Protein AF-A0A1Y3NB01-F1 (afdb_monomer_lite)

pLDDT: mean 75.16, std 22.62, range [29.09, 97.94]

Radius of gyration: 23.34 Å; chains: 1; bounding box: 57×46×85 Å

Sequence (233 aa):
MNSTTIAKRPLRFESGTCDSKAYDTFLDGLFTKIQDAFFYVNVLQFAIVTLMYLNIGKGRYWKLLFYAATAGFVGCLIENGTVAYICRKEDEYNFDKYKTVIPFFITEFCWVVEEYTIPFLNLTKMKVFSKGKLAKLIDYVILGLFPVFVACRFYIGYNRMTHGVLATKETKYGHNYKNPEVSTYQTKSIVKNYTNVKSPSSQSTYYDSSSPSQNFGFLYQSKEYSDMVTPKY

Structure (mmCIF, N/CA/C/O backbone):
data_AF-A0A1Y3NB01-F1
#
_entry.id   AF-A0A1Y3NB01-F1
#
loop_
_atom_site.group_PDB
_atom_site.id
_atom_site.type_symbol
_atom_site.label_atom_id
_atom_site.label_alt_id
_atom_site.label_comp_id
_atom_site.label_asym_id
_atom_site.label_entity_id
_atom_site.label_seq_id
_atom_site.pdbx_PDB_ins_code
_atom_site.Cartn_x
_atom_site.Cartn_y
_atom_site.Cartn_z
_atom_site.occupancy
_atom_site.B_iso_or_equiv
_atom_site.auth_seq_id
_atom_site.auth_comp_id
_atom_site.auth_asym_id
_atom_site.auth_atom_id
_atom_site.pdbx_PDB_model_num
ATOM 1 N N . MET A 1 1 ? 9.287 -12.090 -48.537 1.00 41.88 1 MET A N 1
ATOM 2 C CA . MET A 1 1 ? 8.330 -12.225 -47.418 1.00 41.88 1 MET A CA 1
ATOM 3 C C . MET A 1 1 ? 9.119 -12.073 -46.127 1.00 41.88 1 MET A C 1
ATOM 5 O O . MET A 1 1 ? 9.784 -13.015 -45.723 1.00 41.88 1 MET A O 1
ATOM 9 N N . ASN A 1 2 ? 9.136 -10.872 -45.545 1.00 42.66 2 ASN A N 1
ATOM 10 C CA . ASN A 1 2 ? 9.815 -10.628 -44.272 1.00 42.66 2 ASN A CA 1
ATOM 11 C C . ASN A 1 2 ? 8.869 -11.037 -43.145 1.00 42.66 2 ASN A C 1
ATOM 13 O O . ASN A 1 2 ? 7.966 -10.282 -42.797 1.00 42.66 2 ASN A O 1
ATOM 17 N N . SER A 1 3 ? 9.066 -12.237 -42.598 1.00 46.47 3 SER A N 1
ATOM 18 C CA . SER A 1 3 ? 8.526 -12.590 -41.286 1.00 46.47 3 SER A CA 1
ATOM 19 C C . SER A 1 3 ? 9.222 -11.718 -40.249 1.00 46.47 3 SER A C 1
ATOM 21 O O . SER A 1 3 ? 10.295 -12.054 -39.755 1.00 46.47 3 SER A O 1
ATOM 23 N N . THR A 1 4 ? 8.631 -10.569 -39.936 1.00 50.06 4 THR A N 1
ATOM 24 C CA . THR A 1 4 ? 8.898 -9.857 -38.692 1.00 50.06 4 THR A CA 1
ATOM 25 C C . THR A 1 4 ? 8.489 -10.786 -37.557 1.00 50.06 4 THR A C 1
ATOM 27 O O . THR A 1 4 ? 7.315 -10.905 -37.218 1.00 50.06 4 THR A O 1
ATOM 30 N N . THR A 1 5 ? 9.457 -11.498 -36.984 1.00 54.16 5 THR A N 1
ATOM 31 C CA . THR A 1 5 ? 9.313 -12.133 -35.675 1.00 54.16 5 THR A CA 1
ATOM 32 C C . THR A 1 5 ? 8.942 -11.040 -34.683 1.00 54.16 5 THR A C 1
ATOM 34 O O . THR A 1 5 ? 9.799 -10.273 -34.247 1.00 54.16 5 THR A O 1
ATOM 37 N N . ILE A 1 6 ? 7.647 -10.918 -34.387 1.00 61.56 6 ILE A N 1
ATOM 38 C CA . ILE A 1 6 ? 7.126 -10.009 -33.371 1.00 61.56 6 ILE A CA 1
ATOM 39 C C . ILE A 1 6 ? 7.727 -10.481 -32.049 1.00 61.56 6 ILE A C 1
ATOM 41 O O . ILE A 1 6 ? 7.314 -11.507 -31.506 1.00 61.56 6 ILE A O 1
ATOM 45 N N . ALA A 1 7 ? 8.755 -9.780 -31.570 1.00 65.50 7 ALA A N 1
ATOM 46 C CA . ALA A 1 7 ? 9.336 -10.034 -30.263 1.00 65.50 7 ALA A CA 1
ATOM 47 C C . ALA A 1 7 ? 8.208 -9.963 -29.225 1.00 65.50 7 ALA A C 1
ATOM 49 O O . ALA A 1 7 ? 7.538 -8.940 -29.077 1.00 65.50 7 ALA A O 1
ATOM 50 N N . LYS A 1 8 ? 7.941 -11.094 -28.569 1.00 72.12 8 LYS A N 1
ATOM 51 C CA . LYS A 1 8 ? 6.827 -11.247 -27.635 1.00 72.12 8 LYS A CA 1
ATOM 52 C C . LYS A 1 8 ? 7.055 -10.321 -26.443 1.00 72.12 8 LYS A C 1
ATOM 54 O O . LYS A 1 8 ? 8.015 -10.523 -25.716 1.00 72.12 8 LYS A O 1
ATOM 59 N N . ARG A 1 9 ? 6.209 -9.307 -26.250 1.00 72.38 9 ARG A N 1
ATOM 60 C CA . ARG A 1 9 ? 6.355 -8.311 -25.174 1.00 72.38 9 ARG A CA 1
ATOM 61 C C . ARG A 1 9 ? 6.200 -8.980 -23.788 1.00 72.38 9 ARG A C 1
ATOM 63 O O . ARG A 1 9 ? 5.436 -9.939 -23.669 1.00 72.38 9 ARG A O 1
ATOM 70 N N . PRO A 1 10 ? 6.904 -8.531 -22.729 1.00 75.75 10 PRO A N 1
ATOM 71 C CA . PRO A 1 10 ? 6.799 -9.182 -21.424 1.00 75.75 10 PRO A CA 1
ATOM 72 C C . PRO A 1 10 ? 5.413 -9.048 -20.786 1.00 75.75 10 PRO A C 1
ATOM 74 O O . PRO A 1 10 ? 4.726 -8.039 -20.953 1.00 75.75 10 PRO A O 1
ATOM 77 N N . LEU A 1 11 ? 5.048 -10.047 -19.972 1.00 77.12 11 LEU A N 1
ATOM 78 C CA . LEU A 1 11 ? 3.734 -10.181 -19.327 1.00 77.12 11 LEU A CA 1
ATOM 79 C C . LEU A 1 11 ? 3.314 -8.934 -18.522 1.00 77.12 11 LEU A C 1
ATOM 81 O O . LEU A 1 11 ? 2.127 -8.626 -18.434 1.00 77.12 11 LEU A O 1
ATOM 85 N N . ARG A 1 12 ? 4.267 -8.168 -17.974 1.00 76.31 12 ARG A N 1
ATOM 86 C CA . ARG A 1 12 ? 4.016 -6.897 -17.259 1.00 76.31 12 ARG A CA 1
ATOM 87 C C . ARG A 1 12 ? 3.360 -5.810 -18.117 1.00 76.31 12 ARG A C 1
ATOM 89 O O . ARG A 1 12 ? 2.589 -5.009 -17.600 1.00 76.31 12 ARG A O 1
ATOM 96 N N . PHE A 1 13 ? 3.597 -5.813 -19.425 1.00 74.75 13 PHE A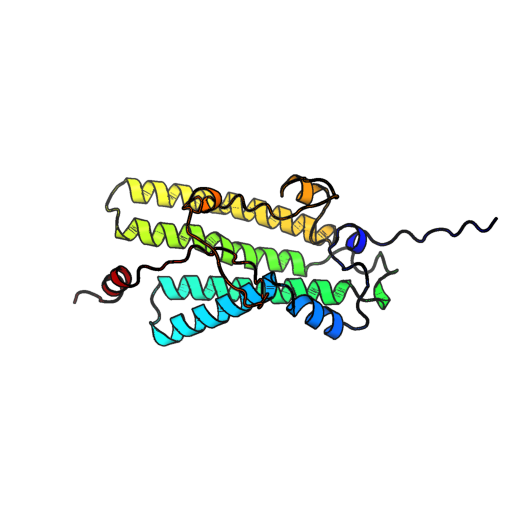 N 1
ATOM 97 C CA . PHE A 1 13 ? 2.939 -4.885 -20.345 1.00 74.75 13 PHE A CA 1
ATOM 98 C C . PHE A 1 13 ? 1.590 -5.419 -20.835 1.00 74.75 13 PHE A C 1
ATOM 100 O O . PHE A 1 13 ? 0.669 -4.644 -21.062 1.00 74.75 13 PHE A O 1
ATOM 107 N N . GLU A 1 14 ? 1.443 -6.740 -20.963 1.00 74.81 14 GLU A N 1
ATOM 108 C CA . GLU A 1 14 ? 0.170 -7.362 -21.361 1.00 74.81 14 GLU A CA 1
ATOM 109 C C . GLU A 1 14 ? -0.875 -7.349 -20.233 1.00 74.81 14 GLU A C 1
ATOM 111 O O . GLU A 1 14 ? -2.078 -7.292 -20.485 1.00 74.81 14 GLU A O 1
ATOM 116 N N . SER A 1 15 ? -0.422 -7.393 -18.978 1.00 75.56 15 SER A N 1
ATOM 117 C CA . SER A 1 15 ? -1.269 -7.349 -17.776 1.00 75.56 15 SER A CA 1
ATOM 118 C C . SER A 1 15 ? -1.824 -5.960 -17.449 1.00 75.56 15 SER A C 1
ATOM 120 O O . SER A 1 15 ? -2.775 -5.861 -16.675 1.00 75.56 15 SER A O 1
ATOM 122 N N . GLY A 1 16 ? -1.245 -4.897 -18.018 1.00 76.62 16 GLY A N 1
ATOM 123 C CA . GLY A 1 16 ? -1.530 -3.511 -17.633 1.00 76.62 16 GLY A CA 1
ATOM 124 C C . GLY A 1 16 ? -0.778 -3.040 -16.382 1.00 76.62 16 GLY A C 1
ATOM 125 O O . GLY A 1 16 ? -1.156 -2.033 -15.797 1.00 76.62 16 GLY A O 1
ATOM 126 N N . THR A 1 17 ? 0.272 -3.756 -15.958 1.00 84.06 17 THR A N 1
ATOM 127 C CA . THR A 1 17 ? 1.161 -3.321 -14.859 1.00 84.06 17 THR A CA 1
ATOM 128 C C . THR A 1 17 ? 2.019 -2.135 -15.304 1.00 84.06 17 THR A C 1
ATOM 130 O O . THR A 1 17 ? 2.142 -1.140 -14.594 1.00 84.06 17 THR A O 1
ATOM 133 N N . CYS A 1 18 ? 2.589 -2.242 -16.504 1.00 85.44 18 CYS A N 1
ATOM 134 C CA . CYS A 1 18 ? 3.254 -1.146 -17.191 1.00 85.44 18 CYS A CA 1
ATOM 135 C C . CYS A 1 18 ? 2.298 -0.525 -18.209 1.00 85.44 18 CYS A C 1
ATOM 137 O O . CYS A 1 18 ? 1.568 -1.246 -18.895 1.00 85.44 18 CYS A O 1
ATOM 139 N N . ASP A 1 19 ? 2.341 0.800 -18.336 1.00 81.31 19 ASP A N 1
ATOM 140 C CA . ASP A 1 19 ? 1.607 1.500 -19.384 1.00 81.31 19 ASP A CA 1
ATOM 141 C C . ASP A 1 19 ? 2.097 1.075 -20.778 1.00 81.31 19 ASP A C 1
ATOM 143 O O . ASP A 1 19 ? 3.164 0.480 -20.951 1.00 81.31 19 ASP A O 1
ATOM 147 N N . SER A 1 20 ? 1.302 1.380 -21.808 1.00 77.94 20 SER A N 1
ATOM 148 C CA . SER A 1 20 ? 1.613 1.004 -23.200 1.00 77.94 20 SER A CA 1
ATOM 149 C C . SER A 1 20 ? 2.973 1.521 -23.696 1.00 77.94 20 SER A C 1
ATOM 151 O O . SER A 1 20 ? 3.537 0.937 -24.629 1.00 77.94 20 SER A O 1
ATOM 153 N N . LYS A 1 21 ? 3.491 2.576 -23.052 1.00 83.62 21 LYS A N 1
ATOM 154 C CA . LYS A 1 21 ? 4.807 3.181 -23.257 1.00 83.62 21 LYS A CA 1
ATOM 155 C C . LYS A 1 21 ? 5.663 2.960 -22.006 1.00 83.62 21 LYS A C 1
ATOM 157 O O . LYS A 1 21 ? 5.241 3.308 -20.908 1.00 83.62 21 LYS A O 1
ATOM 162 N N . ALA A 1 22 ? 6.857 2.401 -22.186 1.00 88.38 22 ALA A N 1
ATOM 163 C CA . ALA A 1 22 ? 7.849 2.295 -21.121 1.00 88.38 22 ALA A CA 1
ATOM 164 C C . ALA A 1 22 ? 8.453 3.672 -20.789 1.00 88.38 22 ALA A C 1
ATOM 166 O O . ALA A 1 22 ? 8.524 4.548 -21.656 1.00 88.38 22 ALA A O 1
ATOM 167 N N . TYR A 1 23 ? 8.900 3.845 -19.546 1.00 91.50 23 TYR A N 1
ATOM 168 C CA . TYR A 1 23 ? 9.450 5.106 -19.047 1.00 91.50 23 TYR A CA 1
ATOM 169 C C . TYR A 1 23 ? 10.887 5.320 -19.514 1.00 91.50 23 TYR A C 1
ATOM 171 O O . TYR A 1 23 ? 11.681 4.373 -19.558 1.00 91.50 23 TYR A O 1
ATOM 179 N N . ASP A 1 24 ? 11.229 6.568 -19.834 1.00 92.56 24 ASP A N 1
ATOM 180 C CA . ASP A 1 24 ? 12.592 6.936 -20.230 1.00 92.56 24 ASP A CA 1
ATOM 181 C C . ASP A 1 24 ? 13.560 6.845 -19.049 1.00 92.56 24 ASP A C 1
ATOM 183 O O . ASP A 1 24 ? 14.669 6.329 -19.170 1.00 92.56 24 ASP A O 1
ATOM 187 N N . THR A 1 25 ? 13.116 7.293 -17.876 1.00 93.56 25 THR A N 1
ATOM 188 C CA . THR A 1 25 ? 13.891 7.234 -16.636 1.00 93.56 25 THR A CA 1
ATOM 189 C C . THR A 1 25 ? 13.013 6.790 -15.472 1.00 93.56 25 THR A C 1
ATOM 191 O O . THR A 1 25 ? 11.786 6.836 -15.538 1.00 93.56 25 THR A O 1
ATOM 194 N N . PHE A 1 26 ? 13.643 6.377 -14.370 1.00 93.25 26 PHE A N 1
ATOM 195 C CA . PHE A 1 26 ? 12.922 6.047 -13.139 1.00 93.25 26 PHE A CA 1
ATOM 196 C C . PHE A 1 26 ? 12.075 7.224 -12.626 1.00 93.25 26 PHE A C 1
ATOM 198 O O . PHE A 1 26 ? 10.936 7.019 -12.220 1.00 93.25 26 PHE A O 1
ATOM 205 N N . LEU A 1 27 ? 12.611 8.450 -12.663 1.00 94.38 27 LEU A N 1
ATOM 206 C CA . LEU A 1 27 ? 11.903 9.636 -12.171 1.00 94.38 27 LEU A CA 1
ATOM 207 C C . LEU A 1 27 ? 10.689 9.983 -13.033 1.00 94.38 27 LEU A C 1
ATOM 209 O O . LEU A 1 27 ? 9.647 10.327 -12.488 1.00 94.38 27 LEU A O 1
ATOM 213 N N . ASP A 1 28 ? 10.805 9.839 -14.353 1.00 93.38 28 ASP A N 1
ATOM 214 C CA . ASP A 1 28 ? 9.685 10.008 -15.284 1.00 93.38 28 ASP A CA 1
ATOM 215 C C . ASP A 1 28 ? 8.541 9.025 -14.970 1.00 93.38 28 ASP A C 1
ATOM 217 O O . ASP A 1 28 ? 7.381 9.419 -14.807 1.00 93.38 28 ASP A O 1
ATOM 221 N N . GLY A 1 29 ? 8.885 7.752 -14.746 1.00 92.38 29 GLY A N 1
ATOM 222 C CA . GLY A 1 29 ? 7.922 6.743 -14.308 1.00 92.38 29 GLY A CA 1
ATOM 223 C C . GLY A 1 29 ? 7.309 7.043 -12.945 1.00 92.38 29 GLY A C 1
ATOM 224 O O . GLY A 1 29 ? 6.099 6.909 -12.768 1.00 92.38 29 GLY A O 1
ATOM 225 N N . LEU A 1 30 ? 8.123 7.495 -11.989 1.00 93.56 30 LEU A N 1
ATOM 226 C CA . LEU A 1 30 ? 7.663 7.829 -10.647 1.00 93.56 30 LEU A CA 1
ATOM 227 C C . LEU A 1 30 ? 6.678 9.002 -10.677 1.00 93.56 30 LEU A C 1
ATOM 229 O O . LEU A 1 30 ? 5.606 8.897 -10.090 1.00 93.56 30 LEU A O 1
ATOM 233 N N . PHE A 1 31 ? 6.986 10.086 -11.393 1.00 93.69 31 PHE A N 1
ATOM 234 C CA . PHE A 1 31 ? 6.080 11.230 -11.524 1.00 93.69 31 PHE A CA 1
ATOM 235 C C . PHE A 1 31 ? 4.797 10.879 -12.272 1.00 93.69 31 PHE A C 1
ATOM 237 O O . PHE A 1 31 ? 3.725 11.328 -11.871 1.00 93.69 31 PHE A O 1
ATOM 244 N N . THR A 1 32 ? 4.885 10.029 -13.296 1.00 92.81 32 THR A N 1
ATOM 245 C CA . THR A 1 32 ? 3.699 9.525 -13.996 1.00 92.81 32 THR A CA 1
ATOM 246 C C . THR A 1 32 ? 2.800 8.727 -13.049 1.00 92.81 32 THR A C 1
ATOM 248 O O . THR A 1 32 ? 1.590 8.932 -13.033 1.00 92.81 32 THR A O 1
ATOM 251 N N . LYS A 1 33 ? 3.368 7.859 -12.201 1.00 91.56 33 LYS A N 1
ATOM 252 C CA . LYS A 1 33 ? 2.583 7.089 -11.223 1.00 91.56 33 LYS A CA 1
ATOM 253 C C . LYS A 1 33 ? 2.087 7.917 -10.037 1.00 91.56 33 LYS A C 1
ATOM 255 O O . LYS A 1 33 ? 1.023 7.628 -9.507 1.00 91.56 33 LYS A O 1
ATOM 260 N N . ILE A 1 34 ? 2.788 8.982 -9.654 1.00 90.50 34 ILE A N 1
ATOM 261 C CA . ILE A 1 34 ? 2.313 9.934 -8.635 1.00 90.50 34 ILE A CA 1
ATOM 262 C C . ILE A 1 34 ? 1.023 10.647 -9.080 1.00 90.50 34 ILE A C 1
ATOM 264 O O . ILE A 1 34 ? 0.222 11.041 -8.235 1.00 90.50 34 ILE A O 1
ATOM 268 N N . GLN A 1 35 ? 0.797 10.797 -10.390 1.00 91.56 35 GLN A N 1
ATOM 269 C CA . GLN A 1 35 ? -0.442 11.366 -10.932 1.00 91.56 35 GLN A CA 1
ATOM 270 C C . GLN A 1 35 ? -1.633 10.396 -10.889 1.00 91.56 35 GLN A C 1
ATOM 272 O O . GLN A 1 35 ? -2.751 10.800 -11.212 1.00 91.56 35 GLN A O 1
ATOM 277 N N . ASP A 1 36 ? -1.428 9.138 -10.488 1.00 89.12 36 ASP A N 1
ATOM 278 C CA . ASP A 1 36 ? -2.524 8.192 -10.315 1.00 89.12 36 ASP A CA 1
ATOM 279 C C . ASP A 1 36 ? -3.453 8.659 -9.182 1.00 89.12 36 ASP A C 1
ATOM 281 O O . ASP A 1 36 ? -3.018 9.034 -8.085 1.00 89.12 36 ASP A O 1
ATOM 285 N N . ALA A 1 37 ? -4.760 8.609 -9.440 1.00 91.00 37 ALA A N 1
ATOM 286 C CA . ALA A 1 37 ? -5.789 8.981 -8.480 1.00 91.00 37 ALA A CA 1
ATOM 287 C C . ALA A 1 37 ? -5.642 8.192 -7.172 1.00 91.00 37 ALA A C 1
ATOM 289 O O . ALA A 1 37 ? -5.856 8.738 -6.090 1.00 91.00 37 ALA A O 1
ATOM 290 N N . PHE A 1 38 ? -5.229 6.926 -7.257 1.00 88.31 38 PHE A N 1
ATOM 291 C CA . PHE A 1 38 ? -5.057 6.080 -6.081 1.00 88.31 38 PHE A CA 1
ATOM 292 C C . PHE A 1 38 ? -3.900 6.538 -5.178 1.00 88.31 38 PHE A C 1
ATOM 294 O O . PHE A 1 38 ? -4.048 6.580 -3.952 1.00 88.31 38 PHE A O 1
ATOM 301 N N . PHE A 1 39 ? -2.778 6.961 -5.769 1.00 92.56 39 PHE A N 1
ATOM 302 C CA . PHE A 1 39 ? -1.668 7.553 -5.020 1.00 92.56 39 PHE A CA 1
ATOM 303 C C . PHE A 1 39 ? -2.104 8.862 -4.355 1.00 92.56 39 PHE A C 1
ATOM 305 O O . PHE A 1 39 ? -1.886 9.062 -3.159 1.00 92.56 39 PHE A O 1
ATOM 312 N N . TYR A 1 40 ? -2.782 9.728 -5.112 1.00 93.50 40 TYR A N 1
ATOM 313 C CA . TYR A 1 40 ? -3.233 11.029 -4.624 1.00 93.50 40 TYR A CA 1
ATOM 314 C C . TYR A 1 40 ? -4.179 10.912 -3.418 1.00 93.50 40 TYR A C 1
ATOM 316 O O . TYR A 1 40 ? -4.025 11.641 -2.436 1.00 93.50 40 TYR A O 1
ATOM 324 N N . VAL A 1 41 ? -5.110 9.952 -3.445 1.00 94.69 41 VAL A N 1
ATOM 325 C CA . VAL A 1 41 ? -6.019 9.680 -2.319 1.00 94.69 41 VAL A CA 1
ATOM 326 C C . VAL A 1 41 ? -5.244 9.286 -1.060 1.00 94.69 41 VAL A C 1
ATOM 328 O O . VAL A 1 41 ? -5.516 9.828 0.010 1.00 94.69 41 VAL A O 1
ATOM 331 N N . ASN A 1 42 ? -4.239 8.417 -1.178 1.00 95.50 42 ASN A N 1
ATOM 332 C CA . ASN A 1 42 ? -3.425 7.983 -0.040 1.00 95.50 42 ASN A CA 1
ATOM 333 C C . ASN A 1 42 ? -2.587 9.122 0.557 1.00 95.50 42 ASN A C 1
ATOM 335 O O . ASN A 1 42 ? -2.491 9.253 1.779 1.00 95.50 42 ASN A O 1
ATOM 339 N N . VAL A 1 43 ? -2.034 9.996 -0.289 1.00 96.44 43 VAL A N 1
ATOM 340 C CA . VAL A 1 43 ? -1.317 11.201 0.156 1.00 96.44 43 VAL A CA 1
ATOM 341 C C . VAL A 1 43 ? -2.246 12.150 0.907 1.00 96.44 43 VAL A C 1
ATOM 343 O O . VAL A 1 43 ? -1.907 12.615 1.997 1.00 96.44 43 VAL A O 1
ATOM 346 N N . LEU A 1 44 ? -3.429 12.429 0.353 1.00 95.81 44 LEU A N 1
ATOM 347 C CA . LEU A 1 44 ? -4.409 13.298 1.001 1.00 95.81 44 LEU A CA 1
ATOM 348 C C . LEU A 1 44 ? -4.897 12.714 2.328 1.00 95.81 44 LEU A C 1
ATOM 350 O O . LEU A 1 44 ? -4.971 13.434 3.324 1.00 95.81 44 LEU A O 1
ATOM 354 N N . GLN A 1 45 ? -5.189 11.414 2.365 1.00 96.31 45 GLN A N 1
ATOM 355 C CA . GLN A 1 45 ? -5.598 10.721 3.582 1.00 96.31 45 GLN A CA 1
ATOM 356 C C . GLN A 1 45 ? -4.513 10.814 4.657 1.00 96.31 45 GLN A C 1
ATOM 358 O O . GLN A 1 45 ? -4.813 11.162 5.800 1.00 96.31 45 GLN A O 1
ATOM 363 N N . PHE A 1 46 ? -3.251 10.585 4.294 1.00 97.94 46 PHE A N 1
ATOM 364 C CA . PHE A 1 46 ? -2.125 10.758 5.205 1.00 97.94 46 PHE A CA 1
ATOM 365 C C . PHE A 1 46 ? -2.016 12.196 5.723 1.00 97.94 46 PHE A C 1
ATOM 367 O O . PHE A 1 46 ? -1.921 12.394 6.935 1.00 97.94 46 PHE A O 1
ATOM 374 N N . ALA A 1 47 ? -2.098 13.201 4.848 1.00 97.81 47 ALA A N 1
ATOM 375 C CA . ALA A 1 47 ? -2.005 14.607 5.239 1.00 97.81 47 ALA A CA 1
ATOM 376 C C . ALA A 1 47 ? -3.131 15.020 6.205 1.00 97.81 47 ALA A C 1
ATOM 378 O O . ALA A 1 47 ? -2.865 15.598 7.262 1.00 97.81 47 ALA A O 1
ATOM 379 N N . ILE A 1 48 ? -4.382 14.675 5.885 1.00 97.31 48 ILE A N 1
ATOM 380 C CA . ILE A 1 48 ? -5.555 15.021 6.700 1.00 97.31 48 ILE A CA 1
ATOM 381 C C . ILE A 1 48 ? -5.505 14.305 8.052 1.00 97.31 48 ILE A C 1
ATOM 383 O O . ILE A 1 48 ? -5.695 14.935 9.093 1.00 97.31 48 ILE A O 1
ATOM 387 N N . VAL A 1 49 ? -5.225 13.000 8.069 1.00 96.62 49 VAL A N 1
ATOM 388 C CA . VAL A 1 49 ? -5.168 12.232 9.320 1.00 96.62 49 VAL A CA 1
ATOM 389 C C . VAL A 1 49 ? -3.999 12.688 10.191 1.00 96.62 49 VAL A C 1
ATOM 391 O O . VAL A 1 49 ? -4.163 12.795 11.404 1.00 96.62 49 VAL A O 1
ATOM 394 N N . THR A 1 50 ? -2.851 13.029 9.599 1.00 97.44 50 THR A N 1
ATOM 395 C CA . THR A 1 50 ? -1.712 13.609 10.328 1.00 97.44 50 THR A CA 1
ATOM 396 C C . THR A 1 50 ? -2.089 14.943 10.964 1.00 97.44 50 THR A C 1
ATOM 398 O O . THR A 1 50 ? -1.839 15.147 12.152 1.00 97.44 50 THR A O 1
ATOM 401 N N . LEU A 1 51 ? -2.756 15.830 10.218 1.00 96.31 51 LEU A N 1
ATOM 402 C CA . LEU A 1 51 ? -3.234 17.107 10.743 1.00 96.31 51 LEU A CA 1
ATOM 403 C C . LEU A 1 51 ? -4.199 16.900 11.921 1.00 96.31 51 LEU A C 1
ATOM 405 O O . LEU A 1 51 ? -4.050 17.541 12.962 1.00 96.31 51 LEU A O 1
ATOM 409 N N . MET A 1 52 ? -5.158 15.982 11.791 1.00 95.69 52 MET A N 1
ATOM 410 C CA . MET A 1 52 ? -6.097 15.659 12.869 1.00 95.69 52 MET A CA 1
ATOM 411 C C . MET A 1 52 ? -5.390 15.043 14.083 1.00 95.69 52 MET A C 1
ATOM 413 O O . MET A 1 52 ? -5.693 15.405 15.219 1.00 95.69 52 MET A O 1
ATOM 417 N N . TYR A 1 53 ? -4.413 14.161 13.860 1.00 95.75 53 TYR A N 1
ATOM 418 C CA . TYR A 1 53 ? -3.631 13.517 14.916 1.00 95.75 53 TYR A CA 1
ATOM 419 C C . TYR A 1 53 ? -2.818 14.524 15.741 1.00 95.75 53 TYR A C 1
ATOM 421 O O . TYR A 1 53 ? -2.731 14.394 16.965 1.00 95.75 53 TYR A O 1
ATOM 429 N N . LEU A 1 54 ? -2.250 15.543 15.087 1.00 96.00 54 LEU A N 1
ATOM 430 C CA . LEU A 1 54 ? -1.483 16.599 15.748 1.00 96.00 54 LEU A CA 1
ATOM 431 C C . LEU A 1 54 ? -2.375 17.588 16.518 1.00 96.00 54 LEU A C 1
ATOM 433 O O . LEU A 1 54 ? -1.978 18.022 17.596 1.00 96.00 54 LEU A O 1
ATOM 437 N N . ASN A 1 55 ? -3.569 17.914 16.002 1.00 96.25 55 ASN A N 1
ATOM 438 C CA . ASN A 1 55 ? -4.429 18.959 16.577 1.00 96.25 55 ASN A CA 1
ATOM 439 C C . ASN A 1 55 ? -5.486 18.452 17.578 1.00 96.25 55 ASN A C 1
ATOM 441 O O . ASN A 1 55 ? -5.697 19.085 18.607 1.00 96.25 55 ASN A O 1
ATOM 445 N N . ILE A 1 56 ? -6.168 17.333 17.305 1.00 92.69 56 ILE A N 1
ATOM 446 C CA . ILE A 1 56 ? -7.285 16.836 18.143 1.00 92.69 56 ILE A CA 1
ATOM 447 C C . ILE A 1 56 ? -6.775 16.007 19.332 1.00 92.69 56 ILE A C 1
ATOM 449 O O . ILE A 1 56 ? -7.423 15.930 20.375 1.00 92.69 56 ILE A O 1
ATOM 453 N N . GLY A 1 57 ? -5.591 15.404 19.200 1.00 82.19 57 GLY A N 1
ATOM 454 C CA . GLY A 1 57 ? -4.899 14.714 20.284 1.00 82.19 57 GLY A CA 1
ATOM 455 C C . GLY A 1 57 ? -4.715 13.209 20.078 1.00 82.19 57 GLY A C 1
ATOM 456 O O . GLY A 1 57 ? -5.231 12.576 19.159 1.00 82.19 57 GLY A O 1
ATOM 457 N N . LYS A 1 58 ? -3.945 12.599 20.987 1.00 86.94 58 LYS A N 1
ATOM 458 C CA . LYS A 1 58 ? -3.361 11.250 20.841 1.00 86.94 58 LYS A CA 1
ATOM 459 C C . LYS A 1 58 ? -4.276 10.113 21.321 1.00 86.94 58 LYS A C 1
ATOM 461 O O . LYS A 1 58 ? -3.796 9.119 21.880 1.00 86.94 58 LYS A O 1
ATOM 466 N N . GLY A 1 59 ? -5.589 10.256 21.137 1.00 90.12 59 GLY A N 1
ATOM 467 C CA . GLY A 1 59 ? -6.566 9.223 21.488 1.00 90.12 59 GLY A CA 1
ATOM 468 C C . GLY A 1 59 ? -6.270 7.892 20.784 1.00 90.12 59 GLY A C 1
ATOM 469 O O . GLY A 1 59 ? -5.677 7.869 19.705 1.00 90.12 59 GLY A O 1
ATOM 470 N N . ARG A 1 60 ? -6.687 6.763 21.377 1.00 88.88 60 ARG A N 1
ATOM 471 C CA . ARG A 1 60 ? -6.469 5.420 20.788 1.00 88.88 60 ARG A CA 1
ATOM 472 C C . ARG A 1 60 ? -7.008 5.323 19.356 1.00 88.88 60 ARG A C 1
ATOM 474 O O . ARG A 1 60 ? -6.363 4.726 18.505 1.00 88.88 60 ARG A O 1
ATOM 481 N N . TYR A 1 61 ? -8.145 5.970 19.108 1.00 90.44 61 TYR A N 1
ATOM 482 C CA . TYR A 1 61 ? -8.782 6.065 17.798 1.00 90.44 61 TYR A CA 1
ATOM 483 C C . TYR A 1 61 ? -7.888 6.749 16.753 1.00 90.44 61 TYR A C 1
ATOM 485 O O . TYR A 1 61 ? -7.574 6.167 15.718 1.00 90.44 61 TYR A O 1
ATOM 493 N N . TRP A 1 62 ? -7.417 7.959 17.065 1.00 93.25 62 TRP A N 1
ATOM 494 C CA . TRP A 1 62 ? -6.565 8.747 16.174 1.00 93.25 62 TRP A CA 1
ATOM 495 C C . TRP A 1 62 ? -5.209 8.089 15.924 1.00 93.25 62 TRP A C 1
ATOM 497 O O . TRP A 1 62 ? -4.713 8.145 14.806 1.00 93.25 62 TRP A O 1
ATOM 507 N N . LYS A 1 63 ? -4.639 7.404 16.926 1.00 93.81 63 LYS A N 1
ATOM 508 C CA . LYS A 1 63 ? -3.416 6.604 16.748 1.00 93.81 63 LYS A CA 1
ATOM 509 C C . LYS A 1 63 ? -3.602 5.510 15.700 1.00 93.81 63 LYS A C 1
ATOM 511 O O . LYS A 1 63 ? -2.748 5.351 14.838 1.00 93.81 63 LYS A O 1
ATOM 516 N N . LEU A 1 64 ? -4.707 4.769 15.772 1.00 93.88 64 LEU A N 1
ATOM 517 C CA . LEU A 1 64 ? -4.976 3.678 14.839 1.00 93.88 64 LEU A CA 1
ATOM 518 C C . LEU A 1 64 ? -5.169 4.197 13.406 1.00 93.88 64 LEU A C 1
ATOM 520 O O . LEU A 1 64 ? -4.547 3.680 12.485 1.00 93.88 64 LEU A O 1
ATOM 524 N N . LEU A 1 65 ? -5.959 5.264 13.235 1.00 94.69 65 LEU A N 1
ATOM 525 C CA . LEU A 1 65 ? -6.128 5.928 11.938 1.00 94.69 65 LEU A CA 1
ATOM 526 C C . LEU A 1 65 ? -4.800 6.440 11.374 1.00 94.69 65 LEU A C 1
ATOM 528 O O . LEU A 1 65 ? -4.539 6.281 10.185 1.00 94.69 65 LEU A O 1
ATOM 532 N N . PHE A 1 66 ? -3.957 7.033 12.219 1.00 96.31 66 PHE A N 1
ATOM 533 C CA . PHE A 1 66 ? -2.650 7.534 11.811 1.00 96.31 66 PHE A CA 1
ATOM 534 C C . PHE A 1 66 ? -1.730 6.410 11.321 1.00 96.31 66 PHE A C 1
ATOM 536 O O . PHE A 1 66 ? -1.109 6.554 10.268 1.00 96.31 66 PHE A O 1
ATOM 543 N N . TYR A 1 67 ? -1.680 5.272 12.021 1.00 96.38 67 TYR A N 1
ATOM 544 C CA . TYR A 1 67 ? -0.915 4.111 11.557 1.00 96.38 67 TYR A CA 1
ATOM 545 C C . TYR A 1 67 ? -1.451 3.549 10.239 1.00 96.38 67 TYR A C 1
ATOM 547 O O . TYR A 1 67 ? -0.651 3.241 9.361 1.00 96.38 67 TYR A O 1
ATOM 555 N N . ALA A 1 68 ? -2.772 3.476 10.068 1.00 96.69 68 ALA A N 1
ATOM 556 C CA . ALA A 1 68 ? -3.387 3.022 8.822 1.00 96.69 68 ALA A CA 1
ATOM 557 C C . ALA A 1 68 ? -3.039 3.937 7.641 1.00 96.69 68 ALA A C 1
ATOM 559 O O . ALA A 1 68 ? -2.569 3.466 6.613 1.00 96.69 68 ALA A O 1
ATOM 560 N N . ALA A 1 69 ? -3.197 5.253 7.814 1.00 97.69 69 ALA A N 1
ATOM 561 C CA . ALA A 1 69 ? -2.887 6.230 6.775 1.00 97.69 69 ALA A CA 1
ATOM 562 C C . ALA A 1 69 ? -1.384 6.273 6.444 1.00 97.69 69 ALA A C 1
ATOM 564 O O . ALA A 1 69 ? -1.008 6.417 5.284 1.00 97.69 69 ALA A O 1
ATOM 565 N N . THR A 1 70 ? -0.518 6.103 7.448 1.00 97.94 70 THR A N 1
ATOM 566 C CA . THR A 1 70 ? 0.935 5.996 7.238 1.00 97.94 70 THR A CA 1
ATOM 567 C C . THR A 1 70 ? 1.286 4.721 6.470 1.00 97.94 70 THR A C 1
ATOM 569 O O . THR A 1 70 ? 2.086 4.774 5.540 1.00 97.94 70 THR A O 1
ATOM 572 N N . ALA A 1 71 ? 0.683 3.581 6.826 1.00 97.56 71 ALA A N 1
ATOM 573 C CA . ALA A 1 71 ? 0.894 2.318 6.126 1.00 97.56 71 ALA A CA 1
ATOM 574 C C . ALA A 1 71 ? 0.440 2.402 4.662 1.00 97.56 71 ALA A C 1
ATOM 57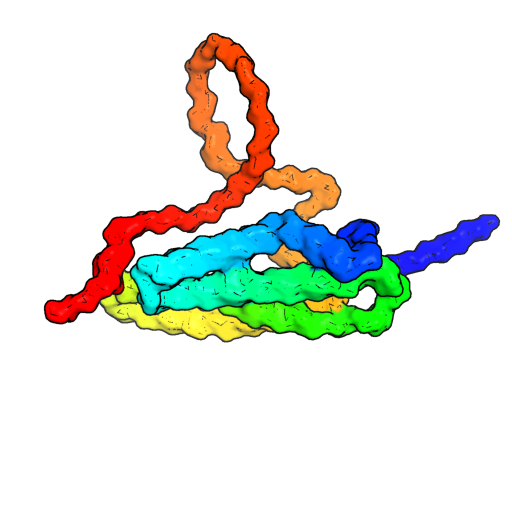6 O O . ALA A 1 71 ? 1.223 2.035 3.791 1.00 97.56 71 ALA A O 1
ATOM 577 N N . GLY A 1 72 ? -0.746 2.953 4.384 1.00 96.50 72 GLY A N 1
ATOM 578 C CA . GLY A 1 72 ? -1.249 3.136 3.016 1.00 96.50 72 GLY A CA 1
ATOM 579 C C . GLY A 1 72 ? -0.367 4.052 2.168 1.00 96.50 72 GLY A C 1
ATOM 580 O O . GLY A 1 72 ? -0.002 3.711 1.042 1.00 96.50 72 GLY A O 1
ATOM 581 N N . PHE A 1 73 ? 0.105 5.165 2.740 1.00 97.75 73 PHE A N 1
ATOM 582 C CA . PHE A 1 73 ? 1.061 6.053 2.071 1.00 97.75 73 PHE A CA 1
ATOM 583 C C . PHE A 1 73 ? 2.391 5.352 1.742 1.00 97.75 73 PHE A C 1
ATOM 585 O O . PHE A 1 73 ? 2.870 5.433 0.609 1.00 97.75 73 PHE A O 1
ATOM 592 N N . VAL A 1 74 ? 2.977 4.627 2.702 1.00 97.75 74 VAL A N 1
ATOM 593 C CA . VAL A 1 74 ? 4.224 3.871 2.489 1.00 97.75 74 VAL A CA 1
ATOM 594 C C . VAL A 1 74 ? 4.022 2.744 1.473 1.00 97.75 74 VAL A C 1
ATOM 596 O O . VAL A 1 74 ? 4.857 2.573 0.585 1.00 97.75 74 VAL A O 1
ATOM 599 N N . GLY A 1 75 ? 2.907 2.016 1.551 1.00 96.31 75 GLY A N 1
ATOM 600 C CA . GLY A 1 75 ? 2.540 0.982 0.585 1.00 96.31 75 GLY A CA 1
ATOM 601 C C . GLY A 1 75 ? 2.447 1.549 -0.831 1.00 96.31 75 GLY A C 1
ATOM 602 O O . GLY A 1 75 ? 3.115 1.058 -1.740 1.00 96.31 75 GLY A O 1
ATOM 603 N N . CYS A 1 76 ? 1.724 2.656 -1.002 1.00 95.62 76 CYS A N 1
ATOM 604 C CA . CYS A 1 76 ? 1.622 3.371 -2.271 1.00 95.62 76 CYS A CA 1
ATOM 605 C C . CYS A 1 76 ? 2.977 3.812 -2.831 1.00 95.62 76 CYS A C 1
ATOM 607 O O . CYS A 1 76 ? 3.203 3.691 -4.035 1.00 95.62 76 CYS A O 1
ATOM 609 N N . LEU A 1 77 ? 3.881 4.326 -1.990 1.00 96.19 77 LEU A N 1
ATOM 610 C CA . LEU A 1 77 ? 5.223 4.723 -2.422 1.00 96.19 77 LEU A CA 1
ATOM 611 C C . LEU A 1 77 ? 6.043 3.525 -2.906 1.00 96.19 77 LEU A C 1
ATOM 613 O O . LEU A 1 77 ? 6.662 3.598 -3.967 1.00 96.19 77 LEU A O 1
ATOM 617 N N . ILE A 1 78 ? 6.036 2.425 -2.148 1.00 96.38 78 ILE A N 1
ATOM 618 C CA . ILE A 1 78 ? 6.763 1.203 -2.509 1.00 96.38 78 ILE A CA 1
ATOM 619 C C . ILE A 1 78 ? 6.200 0.623 -3.805 1.00 96.38 78 ILE A C 1
ATOM 621 O O . ILE A 1 78 ? 6.966 0.286 -4.705 1.00 96.38 78 ILE A O 1
ATOM 625 N N . GLU A 1 79 ? 4.878 0.530 -3.933 1.00 94.81 79 GLU A N 1
ATOM 626 C CA . GLU A 1 79 ? 4.223 -0.048 -5.106 1.00 94.81 79 GLU A CA 1
ATOM 627 C C . GLU A 1 79 ? 4.489 0.774 -6.370 1.00 94.81 79 GLU A C 1
ATOM 629 O O . GLU A 1 79 ? 5.037 0.248 -7.341 1.00 94.81 79 GLU A O 1
ATOM 634 N N . ASN A 1 80 ? 4.194 2.076 -6.342 1.00 94.50 80 ASN A N 1
ATOM 635 C CA . ASN A 1 80 ? 4.391 2.954 -7.496 1.00 94.50 80 ASN A CA 1
ATOM 636 C C . ASN A 1 80 ? 5.872 3.135 -7.843 1.00 94.50 80 ASN A C 1
ATOM 638 O O . ASN A 1 80 ? 6.230 3.142 -9.021 1.00 94.50 80 ASN A O 1
ATOM 642 N N . GLY A 1 81 ? 6.749 3.206 -6.837 1.00 95.00 81 GLY A N 1
ATOM 643 C CA . GLY A 1 81 ? 8.195 3.226 -7.048 1.00 95.00 81 GLY A CA 1
ATOM 644 C C . GLY A 1 81 ? 8.698 1.936 -7.694 1.00 95.00 81 GLY A C 1
ATOM 645 O O . GLY A 1 81 ? 9.499 1.974 -8.625 1.00 95.00 81 GLY A O 1
ATOM 646 N N . THR A 1 82 ? 8.178 0.785 -7.272 1.00 94.44 82 THR A N 1
ATOM 647 C CA . THR A 1 82 ? 8.530 -0.506 -7.875 1.00 94.44 82 THR A CA 1
ATOM 648 C C . THR A 1 82 ? 8.081 -0.578 -9.328 1.00 94.44 82 THR A C 1
ATOM 650 O O . THR A 1 82 ? 8.860 -0.993 -10.182 1.00 94.44 82 THR A O 1
ATOM 653 N N . VAL A 1 83 ? 6.864 -0.124 -9.637 1.00 92.50 83 VAL A N 1
ATOM 654 C CA . VAL A 1 83 ? 6.351 -0.085 -11.015 1.00 92.50 83 VAL A CA 1
ATOM 655 C C . VAL A 1 83 ? 7.197 0.846 -11.889 1.00 92.50 83 VAL A C 1
ATOM 657 O O . VAL A 1 83 ? 7.628 0.448 -12.970 1.00 92.50 83 VAL A O 1
ATOM 660 N N . ALA A 1 84 ? 7.519 2.046 -11.403 1.00 93.94 84 ALA A N 1
ATOM 661 C CA . ALA A 1 84 ? 8.405 2.980 -12.098 1.00 93.94 84 ALA A CA 1
ATOM 662 C C . ALA A 1 84 ? 9.798 2.383 -12.371 1.00 93.94 84 ALA A C 1
ATOM 664 O O . ALA A 1 84 ? 10.400 2.645 -13.412 1.00 93.94 84 ALA A O 1
ATOM 665 N N . TYR A 1 85 ? 10.298 1.544 -11.460 1.00 92.56 85 TYR A N 1
ATOM 666 C CA . TYR A 1 85 ? 11.589 0.875 -11.596 1.00 92.56 85 TYR A CA 1
ATOM 667 C C . TYR A 1 85 ? 11.581 -0.270 -12.621 1.00 92.56 85 TYR A C 1
ATOM 669 O O . TYR A 1 85 ? 12.518 -0.384 -13.411 1.00 92.56 85 TYR A O 1
ATOM 677 N N . ILE A 1 86 ? 10.533 -1.102 -12.643 1.00 91.00 86 ILE A N 1
ATOM 678 C CA . ILE A 1 86 ? 10.453 -2.275 -13.537 1.00 91.00 86 ILE A CA 1
ATOM 679 C C . ILE A 1 86 ? 9.954 -1.943 -14.953 1.00 91.00 86 ILE A C 1
ATOM 681 O O . ILE A 1 86 ? 10.146 -2.746 -15.866 1.00 91.00 86 ILE A O 1
ATOM 685 N N . CYS A 1 87 ? 9.307 -0.791 -15.153 1.00 90.19 87 CYS A N 1
ATOM 686 C CA . CYS A 1 87 ? 8.702 -0.388 -16.430 1.00 90.19 87 CYS A CA 1
ATOM 687 C C . CYS A 1 87 ? 9.584 0.564 -17.268 1.00 90.19 87 CYS A C 1
ATOM 689 O O . CYS A 1 87 ? 9.064 1.362 -18.048 1.00 90.19 87 CYS A O 1
ATOM 691 N N . ARG A 1 88 ? 10.915 0.501 -17.122 1.00 90.19 88 ARG A N 1
ATOM 692 C CA . ARG A 1 88 ? 11.869 1.335 -17.882 1.00 90.19 88 ARG A CA 1
ATOM 693 C C . ARG A 1 88 ? 12.132 0.775 -19.285 1.00 90.19 88 ARG A C 1
ATOM 695 O O . ARG A 1 88 ? 12.142 -0.441 -19.472 1.00 90.19 88 ARG A O 1
ATOM 702 N N . LYS A 1 89 ? 12.408 1.648 -20.263 1.00 87.31 89 LYS A N 1
ATOM 703 C CA . LYS A 1 89 ? 12.706 1.267 -21.663 1.00 87.31 89 LYS A CA 1
ATOM 704 C C . LYS A 1 89 ? 13.907 0.327 -21.793 1.00 87.31 89 LYS A C 1
ATOM 706 O O . LYS A 1 89 ? 13.847 -0.637 -22.548 1.00 87.31 89 LYS A O 1
ATOM 711 N N . GLU A 1 90 ? 14.961 0.556 -21.008 1.00 84.06 90 GLU A N 1
ATOM 712 C CA . GLU A 1 90 ? 16.163 -0.303 -20.959 1.00 84.06 90 GLU A CA 1
ATOM 713 C C . GLU A 1 90 ? 15.838 -1.766 -20.627 1.00 84.06 90 GLU A C 1
ATOM 715 O O . GLU A 1 90 ? 16.559 -2.693 -20.995 1.00 84.06 90 GLU A O 1
ATOM 720 N N . ASP A 1 91 ? 14.737 -1.974 -19.910 1.00 82.12 91 ASP A N 1
ATOM 721 C CA . ASP A 1 91 ? 14.320 -3.266 -19.406 1.00 82.12 91 ASP A CA 1
ATOM 722 C C . ASP A 1 91 ? 13.169 -3.867 -20.230 1.00 82.12 91 ASP A C 1
ATOM 724 O O . ASP A 1 91 ? 12.716 -4.968 -19.923 1.00 82.12 91 ASP A O 1
ATOM 728 N N . GLU A 1 92 ? 12.705 -3.211 -21.301 1.00 78.69 92 GLU A N 1
ATOM 729 C CA . GLU A 1 92 ? 11.565 -3.672 -22.112 1.00 78.69 92 GLU A CA 1
ATOM 730 C C . GLU A 1 92 ? 11.798 -5.072 -22.707 1.00 78.69 92 GLU A C 1
ATOM 732 O O . GLU A 1 92 ? 10.880 -5.891 -22.721 1.00 78.69 92 GLU A O 1
ATOM 737 N N . TYR A 1 93 ? 13.037 -5.382 -23.101 1.00 76.94 93 TYR A N 1
ATOM 738 C CA . TYR A 1 93 ? 13.419 -6.664 -23.712 1.00 76.94 93 TYR A CA 1
ATOM 739 C C . TYR A 1 93 ? 14.140 -7.623 -22.750 1.00 76.94 93 TYR A C 1
ATOM 741 O O . TYR A 1 93 ? 14.492 -8.737 -23.132 1.00 76.94 93 TYR A O 1
ATOM 749 N N . ASN A 1 94 ? 14.337 -7.223 -21.489 1.00 76.62 94 ASN A N 1
ATOM 750 C CA . ASN A 1 94 ? 15.015 -8.030 -20.476 1.00 76.62 94 ASN A CA 1
ATOM 751 C C . ASN A 1 94 ? 13.989 -8.799 -19.625 1.00 76.62 94 ASN A C 1
ATOM 753 O O . ASN A 1 94 ? 13.509 -8.317 -18.591 1.00 76.62 94 ASN A O 1
ATOM 757 N N . PHE A 1 95 ? 13.646 -10.010 -20.077 1.00 68.81 95 PHE A N 1
ATOM 758 C CA . PHE A 1 95 ? 12.654 -10.887 -19.435 1.00 68.81 95 PHE A CA 1
ATOM 759 C C . PHE A 1 95 ? 13.163 -11.508 -18.130 1.00 68.81 95 PHE A C 1
ATOM 761 O O . PHE A 1 95 ? 12.409 -11.618 -17.166 1.00 68.81 95 PHE A O 1
ATOM 768 N N . ASP A 1 96 ? 14.441 -11.884 -18.072 1.00 70.81 96 ASP A N 1
ATOM 769 C CA . ASP A 1 96 ? 14.984 -12.649 -16.944 1.00 70.81 96 ASP A CA 1
ATOM 770 C C . ASP A 1 96 ? 15.346 -11.795 -15.724 1.00 70.81 96 ASP A C 1
ATOM 772 O O . ASP A 1 96 ? 15.455 -12.318 -14.616 1.00 70.81 96 ASP A O 1
ATOM 776 N N . LYS A 1 97 ? 15.481 -10.476 -15.901 1.00 74.44 97 LYS A N 1
ATOM 777 C CA . LYS A 1 97 ? 15.977 -9.565 -14.860 1.00 74.44 97 LYS A CA 1
ATOM 778 C C . LYS A 1 97 ? 15.002 -9.377 -13.690 1.00 74.44 97 LYS A C 1
ATOM 780 O O . LYS A 1 97 ? 15.437 -9.087 -12.582 1.00 74.44 97 LYS A O 1
ATOM 785 N N . TYR A 1 98 ? 13.699 -9.570 -13.915 1.00 75.12 98 TYR A N 1
ATOM 786 C CA . TYR A 1 98 ? 12.649 -9.254 -12.935 1.00 75.12 98 TYR A CA 1
ATOM 787 C C . TYR A 1 98 ? 11.641 -10.391 -12.739 1.00 75.12 98 TYR A C 1
ATOM 789 O O . TYR A 1 98 ? 10.438 -10.149 -12.677 1.00 75.12 98 TYR A O 1
ATOM 797 N N . LYS A 1 99 ? 12.119 -11.639 -12.640 1.00 75.44 99 LYS A N 1
ATOM 798 C CA . LYS A 1 99 ? 11.250 -12.790 -12.324 1.00 75.44 99 LYS A CA 1
ATOM 799 C C . LYS A 1 99 ? 10.626 -12.700 -10.930 1.00 75.44 99 LYS A C 1
ATOM 801 O O . LYS A 1 99 ? 9.518 -13.177 -10.738 1.00 75.44 99 LYS A O 1
ATOM 806 N N . THR A 1 100 ? 11.314 -12.063 -9.985 1.00 84.06 100 THR A N 1
ATOM 807 C CA . THR A 1 100 ? 10.845 -11.937 -8.603 1.00 84.06 100 THR A CA 1
ATOM 808 C C . THR A 1 100 ? 10.886 -10.480 -8.176 1.00 84.06 100 THR A C 1
ATOM 810 O O . THR A 1 100 ? 11.951 -9.864 -8.157 1.00 84.06 100 THR A O 1
ATOM 813 N N . VAL A 1 101 ? 9.729 -9.932 -7.804 1.00 90.44 101 VAL A N 1
ATOM 814 C CA . VAL A 1 101 ? 9.587 -8.533 -7.378 1.00 90.44 101 VAL A CA 1
ATOM 815 C C . VAL A 1 101 ? 9.169 -8.493 -5.909 1.00 90.44 101 VAL A C 1
ATOM 817 O O . VAL A 1 101 ? 7.994 -8.360 -5.573 1.00 90.44 101 VAL A O 1
ATOM 820 N N . ILE A 1 102 ? 10.161 -8.632 -5.023 1.00 92.62 102 ILE A N 1
ATOM 821 C CA . ILE A 1 102 ? 9.985 -8.654 -3.558 1.00 92.62 102 ILE A CA 1
ATOM 822 C C . ILE A 1 102 ? 9.181 -7.454 -3.019 1.00 92.62 102 ILE A C 1
ATOM 824 O O . ILE A 1 102 ? 8.348 -7.671 -2.138 1.00 92.62 102 ILE A O 1
ATOM 828 N N . PRO A 1 103 ? 9.350 -6.212 -3.524 1.00 94.88 103 PRO A N 1
ATOM 829 C CA . PRO A 1 103 ? 8.610 -5.068 -2.996 1.00 94.88 103 PRO A CA 1
ATOM 830 C C . PRO A 1 103 ? 7.087 -5.237 -2.992 1.00 94.88 103 PRO A C 1
ATOM 832 O O . PRO A 1 103 ? 6.458 -4.813 -2.030 1.00 94.88 103 PRO A O 1
ATOM 835 N N . PHE A 1 104 ? 6.495 -5.926 -3.978 1.00 92.81 104 PHE A N 1
ATOM 836 C CA . PHE A 1 104 ? 5.046 -6.171 -3.994 1.00 92.81 104 PHE A CA 1
ATOM 837 C C . PHE A 1 104 ? 4.566 -6.998 -2.797 1.00 92.81 104 PHE A C 1
ATOM 839 O O . PHE A 1 104 ? 3.465 -6.774 -2.304 1.00 92.81 104 PHE A O 1
ATOM 846 N N . PHE A 1 105 ? 5.394 -7.915 -2.291 1.00 94.38 105 PHE A N 1
ATOM 847 C CA . PHE A 1 105 ? 5.066 -8.682 -1.093 1.00 94.38 105 PHE A CA 1
ATOM 848 C C . PHE A 1 105 ? 5.109 -7.813 0.171 1.00 94.38 105 PHE A C 1
ATOM 850 O O . PHE A 1 105 ? 4.245 -7.932 1.037 1.00 94.38 105 PHE A O 1
ATOM 857 N N . ILE A 1 106 ? 6.084 -6.902 0.260 1.00 94.62 106 ILE A N 1
ATOM 858 C CA . ILE A 1 106 ? 6.181 -5.937 1.366 1.00 94.62 106 ILE A CA 1
ATOM 859 C C . ILE A 1 106 ? 4.963 -5.009 1.361 1.00 94.62 106 ILE A C 1
ATOM 861 O O . ILE A 1 106 ? 4.400 -4.731 2.418 1.00 94.62 106 ILE A O 1
ATOM 865 N N . THR A 1 107 ? 4.512 -4.579 0.182 1.00 95.62 107 THR A N 1
ATOM 866 C CA . THR A 1 107 ? 3.324 -3.733 0.056 1.00 95.62 107 THR A CA 1
ATOM 867 C C . THR A 1 107 ? 2.068 -4.404 0.622 1.00 95.62 107 THR A C 1
ATOM 869 O O . THR A 1 107 ? 1.276 -3.733 1.277 1.00 95.62 107 THR A O 1
ATOM 872 N N . GLU A 1 108 ? 1.890 -5.722 0.471 1.00 95.81 108 GLU A N 1
ATOM 873 C CA . GLU A 1 108 ? 0.732 -6.409 1.071 1.00 95.81 108 GLU A CA 1
ATOM 874 C C . GLU A 1 108 ? 0.687 -6.295 2.597 1.00 95.81 108 GLU A C 1
ATOM 876 O O . GLU A 1 108 ? -0.396 -6.211 3.171 1.00 95.81 108 GLU A O 1
ATOM 881 N N . PHE A 1 109 ? 1.837 -6.230 3.274 1.00 96.31 109 PHE A N 1
ATOM 882 C CA . PHE A 1 109 ? 1.854 -5.981 4.715 1.00 96.31 109 PHE A CA 1
ATOM 883 C C . PHE A 1 109 ? 1.271 -4.600 5.050 1.00 96.31 109 PHE A C 1
ATOM 885 O O . PHE A 1 109 ? 0.469 -4.473 5.977 1.00 96.31 109 PHE A O 1
ATOM 892 N N . CYS A 1 110 ? 1.621 -3.575 4.268 1.00 96.94 110 CYS A N 1
ATOM 893 C CA . CYS A 1 110 ? 1.045 -2.238 4.394 1.00 96.94 110 CYS A CA 1
ATOM 894 C C . CYS A 1 110 ? -0.472 -2.249 4.138 1.00 96.94 110 CYS A C 1
ATOM 896 O O . CYS A 1 110 ? -1.222 -1.703 4.948 1.00 96.94 110 CYS A O 1
ATOM 898 N N . TRP A 1 111 ? -0.924 -2.939 3.085 1.00 95.69 111 TRP A N 1
ATOM 899 C CA . TRP A 1 111 ? -2.347 -3.064 2.748 1.00 95.69 111 TRP A CA 1
ATOM 900 C C . TRP A 1 111 ? -3.154 -3.780 3.834 1.00 95.69 111 TRP A C 1
ATOM 902 O O . TRP A 1 111 ? -4.266 -3.366 4.157 1.00 95.69 111 TRP A O 1
ATOM 912 N N . VAL A 1 112 ? -2.590 -4.820 4.456 1.00 96.31 112 VAL A N 1
ATOM 913 C CA . VAL A 1 112 ? -3.228 -5.518 5.583 1.00 96.31 112 VAL A CA 1
ATOM 914 C C . VAL A 1 112 ? -3.464 -4.565 6.754 1.00 96.31 112 VAL A C 1
ATOM 916 O O . VAL A 1 112 ? -4.554 -4.573 7.326 1.00 96.31 112 VAL A O 1
ATOM 919 N N . VAL A 1 113 ? -2.474 -3.740 7.113 1.00 96.56 113 VAL A N 1
ATOM 920 C CA . VAL A 1 113 ? -2.615 -2.756 8.200 1.00 96.56 113 VAL A CA 1
ATOM 921 C C . VAL A 1 113 ? -3.686 -1.721 7.860 1.00 96.56 113 VAL A C 1
ATOM 923 O O . VAL A 1 113 ? -4.520 -1.399 8.709 1.00 96.56 113 VAL A O 1
ATOM 926 N N . GLU A 1 114 ? -3.694 -1.220 6.628 1.00 95.69 114 GLU A N 1
ATOM 927 C CA . GLU A 1 114 ? -4.656 -0.214 6.184 1.00 95.69 114 GLU A CA 1
ATOM 928 C C . GLU A 1 114 ? -6.098 -0.740 6.187 1.00 95.69 114 GLU A C 1
ATOM 930 O O . GLU A 1 114 ? -6.980 -0.141 6.804 1.00 95.69 114 GLU A O 1
ATOM 935 N N . GLU A 1 115 ? -6.350 -1.888 5.562 1.00 94.38 115 GLU A N 1
ATOM 936 C CA . GLU A 1 115 ? -7.707 -2.411 5.413 1.00 94.38 115 GLU A CA 1
ATOM 937 C C . GLU A 1 115 ? -8.267 -2.980 6.714 1.00 94.38 115 GLU A C 1
ATOM 939 O O . GLU A 1 115 ? -9.438 -2.764 7.040 1.00 94.38 115 GLU A O 1
ATOM 944 N N . TYR A 1 116 ? -7.436 -3.670 7.502 1.00 92.75 116 TYR A N 1
ATOM 945 C CA . TYR A 1 116 ? -7.883 -4.262 8.763 1.00 92.75 116 TYR A CA 1
ATOM 946 C C . TYR A 1 116 ? -8.210 -3.207 9.831 1.00 92.75 116 TYR A C 1
ATOM 948 O O . TYR A 1 116 ? -8.976 -3.459 10.768 1.00 92.75 116 TYR A O 1
ATOM 956 N N . THR A 1 117 ? -7.711 -1.983 9.654 1.00 93.75 117 THR A N 1
ATOM 957 C CA . THR A 1 117 ? -8.085 -0.843 10.492 1.00 93.75 117 THR A CA 1
ATOM 958 C C . THR A 1 117 ? -9.593 -0.563 10.405 1.00 93.75 117 THR A C 1
ATOM 960 O O . THR A 1 117 ? -10.194 -0.223 11.423 1.00 93.75 117 THR A O 1
ATOM 963 N N . ILE A 1 118 ? -10.262 -0.789 9.266 1.00 91.00 118 ILE A N 1
ATOM 964 C CA . ILE A 1 118 ? -11.704 -0.513 9.114 1.00 91.00 118 ILE A CA 1
ATOM 965 C C . ILE A 1 118 ? -12.564 -1.385 10.063 1.00 91.00 118 ILE A C 1
ATOM 967 O O . ILE A 1 118 ? -13.296 -0.813 10.883 1.00 91.00 118 ILE A O 1
ATOM 971 N N . PRO A 1 119 ? -12.472 -2.735 10.046 1.00 90.50 119 PRO A N 1
ATOM 972 C CA . PRO A 1 119 ? -13.141 -3.586 11.033 1.00 90.50 119 PRO A CA 1
ATOM 973 C C . PRO A 1 119 ? -12.793 -3.238 12.483 1.00 90.50 119 PRO A C 1
ATOM 975 O O . PRO A 1 119 ? -13.671 -3.234 13.348 1.00 90.50 119 PRO A O 1
ATOM 978 N N . PHE A 1 120 ? -11.531 -2.906 12.760 1.00 89.75 120 PHE A N 1
ATOM 979 C CA . PHE A 1 120 ? -11.078 -2.592 14.115 1.00 89.75 120 PHE A CA 1
ATOM 980 C C . PHE A 1 120 ? -11.668 -1.274 14.649 1.00 89.75 120 PHE A C 1
ATOM 982 O O . PHE A 1 120 ? -12.051 -1.168 15.821 1.00 89.75 120 PHE A O 1
ATOM 989 N N . LEU A 1 121 ? -11.800 -0.259 13.791 1.00 89.62 121 LEU A N 1
ATOM 990 C CA . LEU A 1 121 ? -12.482 0.990 14.138 1.00 89.62 121 LEU A CA 1
ATOM 991 C C . LEU A 1 121 ? -13.964 0.737 14.413 1.00 89.62 121 LEU A C 1
ATOM 993 O O . LEU A 1 121 ? -14.513 1.298 15.363 1.00 89.62 121 LEU A O 1
ATOM 997 N N . ASN A 1 122 ? -14.596 -0.130 13.620 1.00 87.12 122 ASN A N 1
ATOM 998 C CA . ASN A 1 122 ? -15.991 -0.501 13.824 1.00 87.12 122 ASN A CA 1
ATOM 999 C C . ASN A 1 122 ? -16.199 -1.220 15.169 1.00 87.12 122 ASN A C 1
ATOM 1001 O O . ASN A 1 122 ? -17.101 -0.869 15.930 1.00 87.12 122 ASN A O 1
ATOM 1005 N N . LEU A 1 123 ? -15.301 -2.144 15.527 1.00 84.56 123 LEU A N 1
ATOM 1006 C CA . LEU A 1 123 ? -15.283 -2.784 16.847 1.00 84.56 123 LEU A CA 1
ATOM 1007 C C . LEU A 1 123 ? -15.161 -1.782 17.986 1.00 84.56 123 LEU A C 1
ATOM 1009 O O . LEU A 1 123 ? -15.891 -1.860 18.973 1.00 84.56 123 LEU A O 1
ATOM 1013 N N . THR A 1 124 ? -14.249 -0.823 17.843 1.00 85.19 124 THR A N 1
ATOM 1014 C CA . THR A 1 124 ? -14.029 0.199 18.867 1.00 85.19 124 THR A CA 1
ATOM 1015 C C . THR A 1 124 ? -15.307 1.001 19.113 1.00 85.19 124 THR A C 1
ATOM 1017 O O . THR A 1 124 ? -15.651 1.237 20.269 1.00 85.19 124 THR A O 1
ATOM 1020 N N . LYS A 1 125 ? -16.059 1.341 18.054 1.00 84.19 125 LYS A N 1
ATOM 1021 C CA . LYS A 1 125 ? -17.368 2.005 18.175 1.00 84.19 125 LYS A CA 1
ATOM 1022 C C . LYS A 1 125 ? -18.382 1.116 18.895 1.00 84.19 125 LYS A C 1
ATOM 1024 O O . LYS A 1 125 ? -18.971 1.538 19.886 1.00 84.19 125 LYS A O 1
ATOM 1029 N N . MET A 1 126 ? -18.547 -0.135 18.463 1.00 83.12 126 MET A N 1
ATOM 1030 C CA . MET A 1 126 ? -19.517 -1.048 19.082 1.00 83.12 126 MET A CA 1
ATOM 1031 C C . MET A 1 126 ? -19.211 -1.346 20.553 1.00 83.12 126 MET A C 1
ATOM 1033 O O . MET A 1 126 ? -20.136 -1.485 21.349 1.00 83.12 126 MET A O 1
ATOM 1037 N N . LYS A 1 127 ? -17.934 -1.403 20.939 1.00 82.56 127 LYS A N 1
ATOM 1038 C CA . LYS A 1 127 ? -17.506 -1.656 22.322 1.00 82.56 127 LYS A CA 1
ATOM 1039 C C . LYS A 1 127 ? -17.902 -0.541 23.288 1.00 82.56 127 LYS A C 1
ATOM 1041 O O . LYS A 1 127 ? -18.111 -0.808 24.469 1.00 82.56 127 LYS A O 1
ATOM 1046 N N . VAL A 1 128 ? -18.016 0.692 22.795 1.00 84.12 128 VAL A N 1
ATOM 1047 C CA . VAL A 1 128 ? -18.482 1.833 23.596 1.00 84.12 128 VAL A CA 1
ATOM 1048 C C . VAL A 1 128 ? -19.995 1.753 23.827 1.00 84.12 128 VAL A C 1
ATOM 1050 O O . VAL A 1 128 ? -20.456 2.045 24.928 1.00 84.12 128 VAL A O 1
ATOM 1053 N N . PHE A 1 129 ? -20.761 1.290 22.834 1.00 81.19 129 PHE A N 1
ATOM 1054 C CA . PHE A 1 129 ? -22.226 1.228 22.912 1.00 81.19 129 PHE A CA 1
ATOM 1055 C C . PHE A 1 129 ? -22.778 -0.077 23.506 1.00 81.19 129 PHE A C 1
ATOM 1057 O O . PHE A 1 129 ? -23.838 -0.075 24.129 1.00 81.19 129 PHE A O 1
ATOM 1064 N N . SER A 1 130 ? -22.084 -1.204 23.342 1.00 79.88 130 SER A N 1
ATOM 1065 C CA . SER A 1 130 ? -22.573 -2.524 23.746 1.00 79.88 130 SER A CA 1
ATOM 1066 C C . SER A 1 130 ? -21.889 -3.013 25.023 1.00 79.88 130 SER A C 1
ATOM 1068 O O . SER A 1 130 ? -20.745 -3.467 25.013 1.00 79.88 130 SER A O 1
ATOM 1070 N N . LYS A 1 131 ? -22.616 -2.978 26.145 1.00 78.00 131 LYS A N 1
ATOM 1071 C CA . LYS A 1 131 ? -22.236 -3.689 27.374 1.00 78.00 131 LYS A CA 1
ATOM 1072 C C . LYS A 1 131 ? -22.915 -5.061 27.369 1.00 78.00 131 LYS A C 1
ATOM 1074 O O . LYS A 1 131 ? -24.128 -5.139 27.529 1.00 78.00 131 LYS A O 1
ATOM 1079 N N . GLY A 1 132 ? -22.166 -6.153 27.183 1.00 86.25 132 GLY A N 1
ATOM 1080 C CA . GLY A 1 132 ? -22.742 -7.499 27.298 1.00 86.25 132 GLY A CA 1
ATOM 1081 C C . GLY A 1 132 ? -21.971 -8.633 26.623 1.00 86.25 132 GLY A C 1
ATOM 1082 O O . GLY A 1 132 ? -20.849 -8.468 26.145 1.00 86.25 132 GLY A O 1
ATOM 1083 N N . LYS A 1 133 ? -22.605 -9.814 26.589 1.00 86.94 133 LYS A N 1
ATOM 1084 C CA . LYS A 1 133 ? -22.065 -11.043 25.975 1.00 86.94 133 LYS A CA 1
ATOM 1085 C C . LYS A 1 133 ? -21.906 -10.923 24.450 1.00 86.94 133 LYS A C 1
ATOM 1087 O O . LYS A 1 133 ? -20.997 -11.531 23.896 1.00 86.94 133 LYS A O 1
ATOM 1092 N N . LEU A 1 134 ? -22.735 -10.104 23.793 1.00 85.31 134 LEU A N 1
ATOM 1093 C CA . LEU A 1 134 ? -22.702 -9.902 22.341 1.00 85.31 134 LEU A CA 1
ATOM 1094 C C . LEU A 1 134 ? -21.406 -9.221 21.870 1.00 85.31 134 LEU A C 1
ATOM 1096 O O . LEU A 1 134 ? -20.813 -9.668 20.896 1.00 85.31 134 LEU A O 1
ATOM 1100 N N . ALA A 1 135 ? -20.912 -8.213 22.599 1.00 84.62 135 ALA A N 1
ATOM 1101 C CA . ALA A 1 135 ? -19.642 -7.554 22.277 1.00 84.62 135 ALA A CA 1
ATOM 1102 C C . ALA A 1 135 ? -18.461 -8.540 22.293 1.00 84.62 135 ALA A C 1
ATOM 1104 O O . ALA A 1 135 ? -17.620 -8.515 21.401 1.00 84.62 135 ALA A O 1
ATOM 1105 N N . LYS A 1 136 ? -18.440 -9.469 23.262 1.00 88.00 136 LYS A N 1
ATOM 1106 C CA . LYS A 1 136 ? -17.409 -10.517 23.331 1.00 88.00 136 LYS A CA 1
ATOM 1107 C C . LYS A 1 136 ? -17.485 -11.480 22.145 1.00 88.00 136 LYS A C 1
ATOM 1109 O O . LYS A 1 136 ? -16.445 -11.879 21.640 1.00 88.00 136 LYS A O 1
ATOM 1114 N N . LEU A 1 137 ? -18.691 -11.846 21.700 1.00 90.50 137 LEU A N 1
ATOM 1115 C CA . LEU A 1 137 ? -18.867 -12.714 20.532 1.00 90.50 137 LEU A CA 1
ATOM 1116 C C . LEU A 1 137 ? -18.330 -12.047 19.258 1.00 90.50 137 LEU A C 1
ATOM 1118 O O . LEU A 1 137 ? -17.594 -12.683 18.511 1.00 90.50 137 LEU A O 1
ATOM 1122 N N . ILE A 1 138 ? -18.657 -10.770 19.034 1.00 87.38 138 ILE A N 1
ATOM 1123 C CA . ILE A 1 138 ? -18.189 -10.022 17.857 1.00 87.38 138 ILE A CA 1
ATOM 1124 C C . ILE A 1 138 ? -16.659 -9.860 17.888 1.00 87.38 138 ILE A C 1
ATOM 1126 O O . ILE A 1 138 ? -16.015 -10.083 16.863 1.00 87.38 138 ILE A O 1
ATOM 1130 N N . ASP A 1 139 ? -16.072 -9.559 19.056 1.00 86.25 139 ASP A N 1
ATOM 1131 C CA . ASP A 1 139 ? -14.611 -9.501 19.238 1.00 86.25 139 ASP A CA 1
ATOM 1132 C C . ASP A 1 139 ? -13.948 -10.836 18.826 1.00 86.25 139 ASP A C 1
ATOM 1134 O O . ASP A 1 139 ? -12.958 -10.829 18.094 1.00 86.25 139 ASP A O 1
ATOM 1138 N N . TYR A 1 140 ? -14.514 -11.986 19.220 1.00 91.25 140 TYR A N 1
ATOM 1139 C CA . TYR A 1 140 ? -14.000 -13.305 18.822 1.00 91.25 140 TYR A CA 1
ATOM 1140 C C . TYR A 1 140 ? -14.147 -13.590 17.326 1.00 91.25 140 TYR A C 1
ATOM 1142 O O . TYR A 1 140 ? -13.222 -14.129 16.721 1.00 91.25 140 TYR A O 1
ATOM 1150 N N . VAL A 1 141 ? -15.284 -13.232 16.719 1.00 90.94 141 VAL A N 1
ATOM 1151 C CA . VAL A 1 141 ? -15.513 -13.440 15.280 1.00 90.94 141 VAL A CA 1
ATOM 1152 C C . VAL A 1 141 ? -14.495 -12.656 14.457 1.00 90.94 141 VAL A C 1
ATOM 1154 O O . VAL A 1 141 ? -13.903 -13.206 13.532 1.00 90.94 141 VAL A O 1
ATOM 1157 N N . ILE A 1 142 ? -14.241 -11.393 14.805 1.00 88.44 142 ILE A N 1
ATOM 1158 C CA . ILE A 1 142 ? -13.288 -10.559 14.065 1.00 88.44 142 ILE A CA 1
ATOM 1159 C C . ILE A 1 142 ? -11.849 -11.019 14.303 1.00 88.44 142 ILE A C 1
ATOM 1161 O O . ILE A 1 142 ? -11.078 -11.104 13.347 1.00 88.44 142 ILE A O 1
ATOM 1165 N N . LEU A 1 143 ? -11.505 -11.410 15.535 1.00 88.19 143 LEU A N 1
ATOM 1166 C CA . LEU A 1 143 ? -10.200 -12.002 15.829 1.00 88.19 143 LEU A CA 1
ATOM 1167 C C . LEU A 1 143 ? -9.974 -13.310 15.050 1.00 88.19 143 LEU A C 1
ATOM 1169 O O . LEU A 1 143 ? -8.860 -13.560 14.601 1.00 88.19 143 LEU A O 1
ATOM 1173 N N . GLY A 1 144 ? -11.020 -14.119 14.856 1.00 92.88 144 GLY A N 1
ATOM 1174 C CA . GLY A 1 144 ? -10.975 -15.334 14.040 1.00 92.88 144 GLY A CA 1
ATOM 1175 C C . GLY A 1 144 ? -10.917 -15.070 12.531 1.00 92.88 144 GLY A C 1
ATOM 1176 O O . GLY A 1 144 ? -10.257 -15.813 11.809 1.00 92.88 144 GLY A O 1
ATOM 1177 N N . LEU A 1 145 ? -11.551 -13.999 12.043 1.00 91.50 145 LEU A N 1
ATOM 1178 C CA . LEU A 1 145 ? -11.525 -13.623 10.624 1.00 91.50 145 LEU A CA 1
ATOM 1179 C C . LEU A 1 145 ? -10.177 -13.015 10.205 1.00 91.50 145 LEU A C 1
ATOM 1181 O O . LEU A 1 145 ? -9.770 -13.152 9.052 1.00 91.50 145 LEU A O 1
ATOM 1185 N N . PHE A 1 146 ? -9.462 -12.385 11.139 1.00 92.62 146 PHE A N 1
ATOM 1186 C CA . PHE A 1 146 ? -8.155 -11.776 10.891 1.00 92.62 146 PHE A CA 1
ATOM 1187 C C . PHE A 1 146 ? -7.110 -12.720 10.272 1.00 92.62 146 PHE A C 1
ATOM 1189 O O . PHE A 1 146 ? -6.597 -12.381 9.206 1.00 92.62 146 PHE A O 1
ATOM 1196 N N . PRO A 1 147 ? -6.787 -13.899 10.844 1.00 95.62 147 PRO A N 1
ATOM 1197 C CA . PRO A 1 147 ? -5.791 -14.793 10.253 1.00 95.62 147 PRO A CA 1
ATOM 1198 C C . PRO A 1 147 ? -6.189 -15.273 8.853 1.00 95.62 147 PRO A C 1
ATOM 1200 O O . PRO A 1 147 ? -5.324 -15.402 7.990 1.00 95.62 147 PRO A O 1
ATOM 1203 N N . VAL A 1 148 ? -7.487 -15.477 8.600 1.00 95.06 148 VAL A N 1
ATOM 1204 C CA . VAL A 1 148 ? -7.996 -15.851 7.270 1.00 95.06 148 VAL A CA 1
ATOM 1205 C C . VAL A 1 148 ? -7.769 -14.714 6.271 1.00 95.06 148 VAL A C 1
ATOM 1207 O O . VAL A 1 148 ? -7.238 -14.944 5.187 1.00 95.06 148 VAL A O 1
ATOM 1210 N N . PHE A 1 149 ? -8.101 -13.477 6.648 1.00 93.94 149 PHE A N 1
ATOM 1211 C CA . PHE A 1 149 ? -7.869 -12.290 5.823 1.00 93.94 149 PHE A CA 1
ATOM 1212 C C . PHE A 1 149 ? -6.381 -12.094 5.493 1.00 93.94 149 PHE A C 1
ATOM 1214 O O . PHE A 1 149 ? -6.024 -11.900 4.330 1.00 93.94 149 PHE A O 1
ATOM 1221 N N . VAL A 1 150 ? -5.508 -12.211 6.498 1.00 96.06 150 VAL A N 1
ATOM 1222 C CA . VAL A 1 150 ? -4.053 -12.076 6.342 1.00 96.06 150 VAL A CA 1
ATOM 1223 C C . VAL A 1 150 ? -3.484 -13.163 5.428 1.00 96.06 150 VAL A C 1
ATOM 1225 O O . VAL A 1 150 ? -2.689 -12.857 4.540 1.00 96.06 150 VAL A O 1
ATOM 1228 N N . ALA A 1 151 ? -3.911 -14.420 5.590 1.00 96.19 151 ALA A N 1
ATOM 1229 C CA . ALA A 1 151 ? -3.461 -15.524 4.744 1.00 96.19 151 ALA A CA 1
ATOM 1230 C C . ALA A 1 151 ? -3.849 -15.311 3.271 1.00 96.19 151 ALA A C 1
ATOM 1232 O O . ALA A 1 151 ? -3.004 -15.456 2.386 1.00 96.19 151 ALA A O 1
ATOM 1233 N N . CYS A 1 152 ? -5.093 -14.898 3.006 1.00 94.31 152 CYS A N 1
ATOM 1234 C CA . CYS A 1 152 ? -5.547 -14.564 1.655 1.00 94.31 152 CYS A CA 1
ATOM 1235 C C . CYS A 1 152 ? -4.735 -13.413 1.046 1.00 94.31 152 CYS A C 1
ATOM 1237 O O . CYS A 1 152 ? -4.322 -13.492 -0.111 1.00 94.31 152 CYS A O 1
ATOM 1239 N N . ARG A 1 153 ? -4.462 -12.360 1.825 1.00 94.06 153 ARG A N 1
ATOM 1240 C CA . ARG A 1 153 ? -3.671 -11.207 1.375 1.00 94.06 153 ARG A CA 1
ATOM 1241 C C . ARG A 1 153 ? -2.236 -11.580 1.031 1.00 94.06 153 ARG A C 1
ATOM 1243 O O . ARG A 1 153 ? -1.763 -11.251 -0.054 1.00 94.06 153 ARG A O 1
ATOM 1250 N N . PHE A 1 154 ? -1.565 -12.343 1.888 1.00 95.38 154 PHE A N 1
ATOM 1251 C CA . PHE A 1 154 ? -0.211 -12.803 1.585 1.00 95.38 154 PHE A CA 1
ATOM 1252 C C . PHE A 1 154 ? -0.159 -13.778 0.412 1.00 95.38 154 PHE A C 1
ATOM 1254 O O . PHE A 1 154 ? 0.802 -13.735 -0.353 1.00 95.38 154 PHE A O 1
ATOM 1261 N N . TYR A 1 155 ? -1.184 -14.611 0.218 1.00 94.12 155 TYR A N 1
ATOM 1262 C CA . TYR A 1 155 ? -1.282 -15.462 -0.967 1.00 94.12 155 TYR A CA 1
ATOM 1263 C C . TYR A 1 155 ? -1.351 -14.631 -2.261 1.00 94.12 155 TYR A C 1
ATOM 1265 O O . TYR A 1 155 ? -0.623 -14.906 -3.216 1.00 94.12 155 TYR A O 1
ATOM 1273 N N . ILE A 1 156 ? -2.149 -13.556 -2.273 1.00 90.62 156 ILE A N 1
ATOM 1274 C CA . ILE A 1 156 ? -2.199 -12.608 -3.398 1.00 90.62 156 ILE A CA 1
ATOM 1275 C C . ILE A 1 156 ? -0.829 -11.944 -3.604 1.00 90.62 156 ILE A C 1
ATOM 1277 O O . ILE A 1 156 ? -0.326 -11.919 -4.729 1.00 90.62 156 ILE A O 1
ATOM 1281 N N . GLY A 1 157 ? -0.184 -11.483 -2.530 1.00 93.00 157 GLY A N 1
ATOM 1282 C CA . GLY A 1 157 ? 1.161 -10.903 -2.580 1.00 93.00 157 GLY A CA 1
ATOM 1283 C C . GLY A 1 157 ? 2.216 -11.841 -3.144 1.00 93.00 157 GLY A C 1
ATOM 1284 O O . GLY A 1 157 ? 3.044 -11.430 -3.954 1.00 93.00 157 GLY A O 1
ATOM 1285 N N . TYR A 1 158 ? 2.175 -13.114 -2.755 1.00 93.00 158 TYR A N 1
ATOM 1286 C CA . TYR A 1 158 ? 3.078 -14.140 -3.267 1.00 93.00 158 TYR A CA 1
ATOM 1287 C C . TYR A 1 158 ? 2.905 -14.330 -4.779 1.00 93.00 158 TYR A C 1
ATOM 1289 O O . TYR A 1 158 ? 3.890 -14.359 -5.522 1.00 93.00 158 TYR A O 1
ATOM 1297 N N . ASN A 1 159 ? 1.661 -14.369 -5.259 1.00 90.06 159 ASN A N 1
ATOM 1298 C CA . ASN A 1 159 ? 1.374 -14.445 -6.690 1.00 90.06 159 ASN A CA 1
ATOM 1299 C C . ASN A 1 159 ? 1.860 -13.190 -7.437 1.00 90.06 159 ASN A C 1
ATOM 1301 O O . ASN A 1 159 ? 2.487 -13.313 -8.490 1.00 90.06 159 ASN A O 1
ATOM 1305 N N . ARG A 1 160 ? 1.658 -11.988 -6.879 1.00 89.62 160 ARG A N 1
ATOM 1306 C CA . ARG A 1 160 ? 2.161 -10.725 -7.455 1.00 89.62 160 ARG A CA 1
ATOM 1307 C C . ARG A 1 160 ? 3.689 -10.672 -7.504 1.00 89.62 160 ARG A C 1
ATOM 1309 O O . ARG A 1 160 ? 4.258 -10.235 -8.501 1.00 89.62 160 ARG A O 1
ATOM 1316 N N . MET A 1 161 ? 4.360 -11.158 -6.461 1.00 92.25 161 MET A N 1
ATOM 1317 C CA . MET A 1 161 ? 5.821 -11.215 -6.374 1.00 92.25 161 MET A CA 1
ATOM 1318 C C . MET A 1 161 ? 6.426 -12.175 -7.404 1.00 92.25 161 MET A C 1
ATOM 1320 O O . MET A 1 161 ? 7.431 -11.833 -8.024 1.00 92.25 161 MET A O 1
ATOM 1324 N N . THR A 1 162 ? 5.833 -13.360 -7.571 1.00 88.50 162 THR A N 1
ATOM 1325 C CA . THR A 1 162 ? 6.331 -14.420 -8.470 1.00 88.50 162 THR A CA 1
ATOM 1326 C C . THR A 1 162 ? 6.051 -14.146 -9.943 1.00 88.50 162 THR A C 1
ATOM 1328 O O . THR A 1 162 ? 6.828 -14.558 -10.798 1.00 88.50 162 THR A O 1
ATOM 1331 N N . HIS A 1 163 ? 4.961 -13.444 -10.255 1.00 83.75 163 HIS A N 1
ATOM 1332 C CA . HIS A 1 163 ? 4.627 -13.082 -11.634 1.00 83.75 163 HIS A CA 1
ATOM 1333 C C . HIS A 1 163 ? 5.133 -11.685 -12.019 1.00 83.75 163 HIS A C 1
ATOM 1335 O O . HIS A 1 163 ? 5.187 -11.364 -13.205 1.00 83.75 163 HIS A O 1
ATOM 1341 N N . GLY A 1 164 ? 5.490 -10.845 -11.040 1.00 81.25 164 GLY A N 1
ATOM 1342 C CA . GLY A 1 164 ? 5.962 -9.478 -11.267 1.00 81.25 164 GLY A CA 1
ATOM 1343 C C . GLY A 1 164 ? 4.907 -8.561 -11.893 1.00 81.25 164 GLY A C 1
ATOM 1344 O O . GLY A 1 164 ? 5.259 -7.597 -12.573 1.00 81.25 164 GLY A O 1
ATOM 1345 N N . VAL A 1 165 ? 3.620 -8.870 -11.702 1.00 83.50 165 VAL A N 1
ATOM 1346 C CA . VAL A 1 165 ? 2.488 -8.117 -12.259 1.00 83.50 165 VAL A CA 1
ATOM 1347 C C . VAL A 1 165 ? 1.541 -7.651 -11.157 1.00 83.50 165 VAL A C 1
ATOM 1349 O O . VAL A 1 165 ? 1.312 -8.357 -10.176 1.00 83.50 165 VAL A O 1
ATOM 1352 N N . LEU A 1 166 ? 0.975 -6.456 -11.337 1.00 77.25 166 LEU A N 1
ATOM 1353 C CA . LEU A 1 166 ? -0.060 -5.885 -10.470 1.00 77.25 166 LEU A CA 1
ATOM 1354 C C . LEU A 1 166 ? -1.390 -6.634 -10.621 1.00 77.25 166 LEU A C 1
ATOM 1356 O O . LEU A 1 166 ? -2.088 -6.864 -9.637 1.00 77.25 166 LEU A O 1
ATOM 1360 N N . ALA A 1 167 ? -1.725 -7.036 -11.850 1.00 70.56 167 ALA A N 1
ATOM 1361 C CA . ALA A 1 167 ? -2.967 -7.727 -12.165 1.00 70.56 167 ALA A CA 1
ATOM 1362 C C . ALA A 1 167 ? -2.721 -8.903 -13.118 1.00 70.56 167 ALA A C 1
ATOM 1364 O O . ALA A 1 167 ? -2.286 -8.729 -14.251 1.00 70.56 167 ALA A O 1
ATOM 1365 N N . THR A 1 168 ? -3.040 -10.117 -12.692 1.00 62.75 168 THR A N 1
ATOM 1366 C CA . THR A 1 168 ? -3.020 -11.304 -13.555 1.00 62.75 168 THR A CA 1
ATOM 1367 C C . THR A 1 168 ? -4.411 -11.498 -14.167 1.00 62.75 168 THR A C 1
ATOM 1369 O O . THR A 1 168 ? -5.412 -11.049 -13.608 1.00 62.75 168 THR A O 1
ATOM 1372 N N . LYS A 1 169 ? -4.536 -12.203 -15.303 1.00 58.66 169 LYS A N 1
ATOM 1373 C CA . LYS A 1 169 ? -5.866 -12.561 -15.849 1.00 58.66 169 LYS A CA 1
ATOM 1374 C C . LYS A 1 169 ? -6.734 -13.266 -14.795 1.00 58.66 169 LYS A C 1
ATOM 1376 O O . LYS A 1 169 ? -7.928 -13.003 -14.729 1.00 58.66 169 LYS A O 1
ATOM 1381 N N . GLU A 1 170 ? -6.113 -14.059 -13.925 1.00 54.25 170 GLU A N 1
ATOM 1382 C CA . GLU A 1 170 ? -6.753 -14.727 -12.787 1.00 54.25 170 GLU A CA 1
ATOM 1383 C C . GLU A 1 170 ? -7.262 -13.751 -11.709 1.00 54.25 170 GLU A C 1
ATOM 1385 O O . GLU A 1 170 ? -8.371 -13.931 -11.213 1.00 54.25 170 GLU A O 1
ATOM 1390 N N . THR A 1 171 ? -6.542 -12.659 -11.406 1.00 50.81 171 THR A N 1
ATOM 1391 C CA . THR A 1 171 ? -7.033 -11.632 -10.462 1.00 50.81 171 THR A CA 1
ATOM 1392 C C . THR A 1 171 ? -8.125 -10.756 -11.081 1.00 50.81 171 THR A C 1
ATOM 1394 O O . THR A 1 171 ? -9.016 -10.279 -10.379 1.00 50.81 171 THR A O 1
ATOM 1397 N N . LYS A 1 172 ? -8.134 -10.617 -12.413 1.00 52.00 172 LYS A N 1
ATOM 1398 C CA . LYS A 1 172 ? -9.195 -9.933 -13.170 1.00 52.00 172 LYS A CA 1
ATOM 1399 C C . LYS A 1 172 ? -10.533 -10.681 -13.140 1.00 52.00 172 LYS A C 1
ATOM 1401 O O . LYS A 1 172 ? -11.577 -10.034 -13.115 1.00 52.00 172 LYS A O 1
ATOM 1406 N N . TYR A 1 173 ? -10.523 -12.016 -13.085 1.00 54.03 173 TYR A N 1
ATOM 1407 C CA . TYR A 1 173 ? -11.751 -12.804 -12.896 1.00 54.03 173 TYR A CA 1
ATOM 1408 C C . TYR A 1 173 ? -12.351 -12.633 -11.490 1.00 54.03 173 TYR A C 1
ATOM 1410 O O . TYR A 1 173 ? -13.570 -12.690 -11.349 1.00 54.03 173 TYR A O 1
ATOM 1418 N N . GLY A 1 174 ? -11.529 -12.340 -10.474 1.00 47.47 174 GLY A N 1
ATOM 1419 C CA . GLY A 1 174 ? -11.993 -12.044 -9.112 1.00 47.47 174 GLY A CA 1
ATOM 1420 C C . GLY A 1 174 ? -12.548 -10.625 -8.901 1.00 47.47 174 GLY A C 1
ATOM 1421 O O . GLY A 1 174 ? -13.332 -10.422 -7.979 1.00 47.47 174 GLY A O 1
ATOM 1422 N N . HIS A 1 175 ? -12.192 -9.651 -9.752 1.00 46.19 175 HIS A N 1
ATOM 1423 C CA . HIS A 1 175 ? -12.471 -8.215 -9.539 1.00 46.19 175 HIS A CA 1
ATOM 1424 C C . HIS A 1 175 ? -13.515 -7.565 -10.483 1.00 46.19 175 HIS A C 1
ATOM 1426 O O . HIS A 1 175 ? -13.606 -6.340 -10.519 1.00 46.19 175 HIS A O 1
ATOM 1432 N N . ASN A 1 176 ? -14.383 -8.350 -11.138 1.00 41.97 176 ASN A N 1
ATOM 1433 C CA . ASN A 1 176 ? -15.399 -7.977 -12.152 1.00 41.97 176 ASN A CA 1
ATOM 1434 C C . ASN A 1 176 ? -14.908 -8.061 -13.603 1.00 41.97 176 ASN A C 1
ATOM 1436 O O . ASN A 1 176 ? -14.287 -7.152 -14.151 1.00 41.97 176 ASN A O 1
ATOM 1440 N N . TYR A 1 177 ? -15.320 -9.137 -14.269 1.00 39.06 177 TYR A N 1
ATOM 1441 C CA . TYR A 1 177 ? -15.228 -9.295 -15.712 1.00 39.06 177 TYR A CA 1
ATOM 1442 C C . TYR A 1 177 ? -16.337 -8.476 -16.399 1.00 39.06 177 TYR A C 1
ATOM 1444 O O . TYR A 1 177 ? -17.510 -8.850 -16.374 1.00 39.06 177 TYR A O 1
ATOM 1452 N N . LYS A 1 178 ? -15.978 -7.354 -17.032 1.00 41.78 178 LYS A N 1
ATOM 1453 C CA . LYS A 1 178 ? -16.757 -6.753 -18.125 1.00 41.78 178 LYS A CA 1
ATOM 1454 C C . LYS A 1 178 ? -15.833 -6.491 -19.316 1.00 41.78 178 LYS A C 1
ATOM 1456 O O . LYS A 1 178 ? -14.704 -6.046 -19.145 1.00 41.78 178 LYS A O 1
ATOM 1461 N N . ASN A 1 179 ? -16.353 -6.848 -20.487 1.00 40.75 179 ASN A N 1
ATOM 1462 C CA . ASN A 1 179 ? -15.805 -6.769 -21.845 1.00 40.75 179 ASN A CA 1
ATOM 1463 C C . ASN A 1 179 ? -14.889 -5.550 -22.128 1.00 40.75 179 ASN A C 1
ATOM 1465 O O . ASN A 1 179 ? -15.127 -4.481 -21.566 1.00 40.75 179 ASN A O 1
ATOM 1469 N N . PRO A 1 180 ? -13.912 -5.643 -23.057 1.00 41.56 180 PRO A N 1
ATOM 1470 C CA . PRO A 1 180 ? -12.997 -4.550 -23.394 1.00 41.56 180 PRO A CA 1
ATOM 1471 C C . PRO A 1 180 ? -13.611 -3.478 -24.314 1.00 41.56 180 PRO A C 1
ATOM 1473 O O . PRO A 1 180 ? -12.890 -2.635 -24.835 1.00 41.56 180 PRO A O 1
ATOM 1476 N N . GLU A 1 181 ? -14.932 -3.451 -24.477 1.00 42.41 181 GLU A N 1
ATOM 1477 C CA . GLU A 1 181 ? -15.645 -2.347 -25.112 1.00 42.41 181 GLU A CA 1
ATOM 1478 C C . GLU A 1 181 ? -16.540 -1.674 -24.070 1.00 42.41 181 GLU A C 1
ATOM 1480 O O . GLU A 1 181 ? -17.537 -2.231 -23.616 1.00 42.41 181 GLU A O 1
ATOM 1485 N N . VAL A 1 182 ? -16.159 -0.450 -23.700 1.00 46.34 182 VAL A N 1
ATOM 1486 C CA . VAL A 1 182 ? -16.996 0.518 -22.979 1.00 46.34 182 VAL A CA 1
ATOM 1487 C C . VAL A 1 182 ? -17.354 0.112 -21.537 1.00 46.34 182 VAL A C 1
ATOM 1489 O O . VAL A 1 182 ? -18.489 -0.205 -21.192 1.00 46.34 182 VAL A O 1
ATOM 1492 N N . SER A 1 183 ? -16.385 0.257 -20.629 1.00 33.28 183 SER A N 1
ATOM 1493 C CA . SER A 1 183 ? -16.657 0.463 -19.199 1.00 33.28 183 SER A CA 1
ATOM 1494 C C . SER A 1 183 ? -16.806 1.962 -18.920 1.00 33.28 183 SER A C 1
ATOM 1496 O O . SER A 1 183 ? -15.978 2.583 -18.254 1.00 33.28 183 SER A O 1
ATOM 1498 N N . THR A 1 184 ? -17.887 2.562 -19.422 1.00 34.78 184 THR A N 1
ATOM 1499 C CA . THR A 1 184 ? -18.449 3.734 -18.746 1.00 34.78 184 THR A CA 1
ATOM 1500 C C . THR A 1 184 ? -18.859 3.259 -17.359 1.00 34.78 184 THR A C 1
ATOM 1502 O O . THR A 1 184 ? -19.652 2.324 -17.224 1.00 34.78 184 THR A O 1
ATOM 1505 N N . TYR A 1 185 ? -18.314 3.887 -16.323 1.00 36.47 185 TYR A N 1
ATOM 1506 C CA . TYR A 1 185 ? -18.813 3.764 -14.964 1.00 36.47 185 TYR A CA 1
ATOM 1507 C C . TYR A 1 185 ? -20.284 4.202 -14.946 1.00 36.47 185 TYR A C 1
ATOM 1509 O O . TYR A 1 185 ? -20.609 5.363 -14.719 1.00 36.47 185 TYR A O 1
ATOM 1517 N N . GLN A 1 186 ? -21.209 3.273 -15.195 1.00 35.50 186 GLN A N 1
ATOM 1518 C CA . GLN A 1 186 ? -22.583 3.415 -14.744 1.00 35.50 186 GLN A CA 1
ATOM 1519 C C . GLN A 1 186 ? -22.578 3.196 -13.236 1.00 35.50 186 GLN A C 1
ATOM 1521 O O . GLN A 1 186 ? -22.983 2.156 -12.720 1.00 35.50 186 GLN A O 1
ATOM 1526 N N . THR A 1 187 ? -22.161 4.238 -12.521 1.00 39.38 187 THR A N 1
ATOM 1527 C CA . THR A 1 187 ? -22.789 4.580 -11.256 1.00 39.38 187 THR A CA 1
ATOM 1528 C C . THR A 1 187 ? -24.273 4.707 -11.577 1.00 39.38 187 THR A C 1
ATOM 1530 O O . THR A 1 187 ? -24.730 5.733 -12.084 1.00 39.38 187 THR A O 1
ATOM 1533 N N . LYS A 1 188 ? -25.051 3.645 -11.347 1.00 44.44 188 LYS A N 1
ATOM 1534 C CA . LYS A 1 188 ? -26.491 3.795 -11.148 1.00 44.44 188 LYS A CA 1
ATOM 1535 C C . LYS A 1 188 ? -26.642 4.586 -9.855 1.00 44.44 188 LYS A C 1
ATOM 1537 O O . LYS A 1 188 ? -26.847 4.024 -8.785 1.00 44.44 188 LYS A O 1
ATOM 1542 N N . SER A 1 189 ? -26.442 5.900 -9.944 1.00 44.62 189 SER A N 1
ATOM 1543 C CA . SER A 1 189 ? -26.798 6.796 -8.868 1.00 44.62 189 SER A CA 1
ATOM 1544 C C . SER A 1 189 ? -28.309 6.675 -8.711 1.00 44.62 189 SER A C 1
ATOM 1546 O O . SER A 1 189 ? -2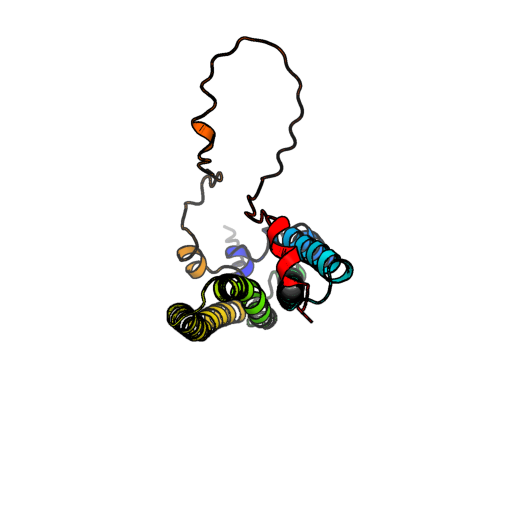9.081 6.811 -9.663 1.00 44.62 189 SER A O 1
ATOM 1548 N N . ILE A 1 190 ? -28.731 6.415 -7.479 1.00 51.44 190 ILE A N 1
ATOM 1549 C CA . ILE A 1 190 ? -30.130 6.454 -7.032 1.00 51.44 190 ILE A CA 1
ATOM 1550 C C . ILE A 1 190 ? -30.747 7.860 -7.255 1.00 51.44 190 ILE A C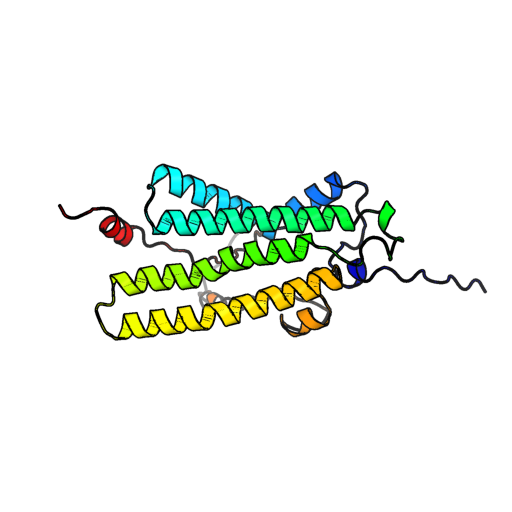 1
ATOM 1552 O O . ILE A 1 190 ? -31.945 8.070 -7.102 1.00 51.44 190 ILE A O 1
ATOM 1556 N N . VAL A 1 191 ? -29.942 8.827 -7.705 1.00 47.12 191 VAL A N 1
ATOM 1557 C CA . VAL A 1 191 ? -30.301 10.227 -7.944 1.00 47.12 191 VAL A CA 1
ATOM 1558 C C . VAL A 1 191 ? -31.089 10.436 -9.247 1.00 47.12 191 VAL A C 1
ATOM 1560 O O . VAL A 1 191 ? -31.713 11.479 -9.413 1.00 47.12 191 VAL A O 1
ATOM 1563 N N . LYS A 1 192 ? -31.164 9.457 -10.163 1.00 43.91 192 LYS A N 1
ATOM 1564 C CA . LYS A 1 192 ? -31.925 9.630 -11.421 1.00 43.91 192 LYS A CA 1
ATOM 1565 C C . LYS A 1 192 ? -33.457 9.628 -11.278 1.00 43.91 192 LYS A C 1
ATOM 1567 O O . LYS A 1 192 ? -34.134 9.735 -12.294 1.00 43.91 192 LYS A O 1
ATOM 1572 N N . ASN A 1 193 ? -34.013 9.545 -10.066 1.00 46.00 193 ASN A N 1
ATOM 1573 C CA . ASN A 1 193 ? -35.468 9.496 -9.859 1.00 46.00 193 ASN A CA 1
ATOM 1574 C C . ASN A 1 193 ? -36.073 10.713 -9.130 1.00 46.00 193 ASN A C 1
ATOM 1576 O O . ASN A 1 193 ? -37.206 10.637 -8.673 1.00 46.00 193 ASN A O 1
ATOM 1580 N N . TYR A 1 194 ? -35.347 11.834 -9.020 1.00 42.03 194 TYR A N 1
ATOM 1581 C CA . TYR A 1 194 ? -35.863 13.036 -8.337 1.00 42.03 194 TYR A CA 1
ATOM 1582 C C . TYR A 1 194 ? -35.894 14.314 -9.187 1.00 42.03 194 TYR A C 1
ATOM 1584 O O . TYR A 1 194 ? -36.336 15.348 -8.700 1.00 42.03 194 TYR A O 1
ATOM 1592 N N . THR A 1 195 ? -35.487 14.280 -10.460 1.00 47.03 195 THR A N 1
ATOM 1593 C CA . THR A 1 195 ? -35.451 15.488 -11.313 1.00 47.03 195 THR A CA 1
ATOM 1594 C C . THR A 1 195 ? -36.579 15.590 -12.336 1.00 47.03 195 THR A C 1
ATOM 1596 O O . THR A 1 195 ? -36.544 16.469 -13.190 1.00 47.03 195 THR A O 1
ATOM 1599 N N . ASN A 1 196 ? -37.637 14.782 -12.230 1.00 47.16 196 ASN A N 1
ATOM 1600 C CA . ASN A 1 196 ? -38.843 14.984 -13.040 1.00 47.16 196 ASN A CA 1
ATOM 1601 C C . ASN A 1 196 ? -39.792 16.016 -12.397 1.00 47.16 196 ASN A C 1
ATOM 1603 O O . ASN A 1 196 ? -40.985 15.777 -12.233 1.00 47.16 196 ASN A O 1
ATOM 1607 N N . VAL A 1 197 ? -39.244 17.172 -12.006 1.00 48.38 197 VAL A N 1
ATOM 1608 C CA . VAL A 1 197 ? -40.035 18.364 -11.685 1.00 48.38 197 VAL A CA 1
ATOM 1609 C C . VAL A 1 197 ? -39.899 19.314 -12.864 1.00 48.38 197 VAL A C 1
ATOM 1611 O O . VAL A 1 197 ? -38.846 19.892 -13.120 1.00 48.38 197 VAL A O 1
ATOM 1614 N N . LYS A 1 198 ? -40.987 19.414 -13.621 1.00 51.47 198 LYS A N 1
ATOM 1615 C CA . LYS A 1 198 ? -41.158 20.314 -14.758 1.00 51.47 198 LYS A CA 1
ATOM 1616 C C . LYS A 1 198 ? -41.118 21.759 -14.242 1.00 51.47 198 LYS A C 1
ATOM 1618 O O . LYS A 1 198 ? -42.050 22.165 -13.557 1.00 51.47 198 LYS A O 1
ATOM 1623 N N . SER A 1 199 ? -40.088 22.524 -14.599 1.00 43.84 199 SER A N 1
ATOM 1624 C CA . SER A 1 199 ? -40.065 23.984 -14.429 1.00 43.84 199 SER A CA 1
ATOM 1625 C C . SER A 1 199 ? -39.401 24.659 -15.635 1.00 43.84 199 SER A C 1
ATOM 1627 O O . SER A 1 199 ? -38.547 24.046 -16.278 1.00 43.84 199 SER A O 1
ATOM 1629 N N . PRO A 1 200 ? -39.851 25.871 -16.005 1.00 42.75 200 PRO A N 1
ATOM 1630 C CA . PRO A 1 200 ? -39.737 26.394 -17.358 1.00 42.75 200 PRO A CA 1
ATOM 1631 C C . PRO A 1 200 ? -38.359 26.980 -17.682 1.00 42.75 200 PRO A C 1
ATOM 1633 O O . PRO A 1 200 ? -37.614 27.420 -16.814 1.00 42.75 200 PRO A O 1
ATOM 1636 N N . SER A 1 201 ? -38.089 26.980 -18.987 1.00 42.88 201 SER A N 1
ATOM 1637 C CA . SER A 1 201 ? -37.057 27.700 -19.740 1.00 42.88 201 SER A CA 1
ATOM 1638 C C . SER A 1 201 ? -36.360 28.866 -19.024 1.00 42.88 201 SER A C 1
ATOM 1640 O O . SER A 1 201 ? -37.014 29.859 -18.699 1.00 42.88 201 SER A O 1
ATOM 1642 N N . SER A 1 202 ? -35.024 28.850 -18.985 1.00 36.47 202 SER A N 1
ATOM 1643 C CA . SER A 1 202 ? -34.169 29.692 -19.850 1.00 36.47 202 SER A CA 1
ATOM 1644 C C . SER A 1 202 ? -32.734 29.808 -19.322 1.00 36.47 202 SER A C 1
ATOM 1646 O O . SER A 1 202 ? -32.512 30.047 -18.144 1.00 36.47 202 SER A O 1
ATOM 1648 N N . GLN A 1 203 ? -31.812 29.786 -20.286 1.00 33.44 203 GLN A N 1
ATOM 1649 C CA . GLN A 1 203 ? -30.481 30.401 -20.307 1.00 33.44 203 GLN A CA 1
ATOM 1650 C C . GLN A 1 203 ? -29.282 29.712 -19.635 1.00 33.44 203 GLN A C 1
ATOM 1652 O O . GLN A 1 203 ? -29.301 29.175 -18.536 1.00 33.44 203 GLN A O 1
ATOM 1657 N N . SER A 1 204 ? -28.225 29.747 -20.440 1.00 38.94 204 SER A N 1
ATOM 1658 C CA . SER A 1 204 ? -26.933 29.091 -20.384 1.00 38.94 204 SER A CA 1
ATOM 1659 C C . SER A 1 204 ? -25.928 29.805 -19.490 1.00 38.94 204 SER A C 1
ATOM 1661 O O . SER A 1 204 ? -25.776 31.018 -19.613 1.00 38.94 204 SER A O 1
ATOM 1663 N N . THR A 1 205 ? -25.087 29.033 -18.808 1.00 30.33 205 THR A N 1
ATOM 1664 C CA . THR A 1 205 ? -23.650 29.322 -18.723 1.00 30.33 205 THR A CA 1
ATOM 1665 C C . THR A 1 205 ? -22.865 28.020 -18.614 1.00 30.33 205 THR A C 1
ATOM 1667 O O . THR A 1 205 ? -23.218 27.089 -17.897 1.00 30.33 205 THR A O 1
ATOM 1670 N N . TYR A 1 206 ? -21.824 27.970 -19.431 1.00 36.44 206 TYR A N 1
ATOM 1671 C CA . TYR A 1 206 ? -20.906 26.876 -19.683 1.00 36.44 206 TYR A CA 1
ATOM 1672 C C . TYR A 1 206 ? -19.752 26.952 -18.679 1.00 36.44 206 TYR A C 1
ATOM 1674 O O . TYR A 1 206 ? -19.036 27.946 -18.697 1.00 36.44 206 TYR A O 1
ATOM 1682 N N . TYR A 1 207 ? -19.578 25.926 -17.842 1.00 29.61 207 TYR A N 1
ATOM 1683 C CA . TYR A 1 207 ? -18.292 25.508 -17.266 1.00 29.61 207 TYR A CA 1
ATOM 1684 C C . TYR A 1 207 ? -18.371 24.010 -16.958 1.00 29.61 207 TYR A C 1
ATOM 1686 O O . TYR A 1 207 ? -19.144 23.579 -16.105 1.00 29.61 207 TYR A O 1
ATOM 1694 N N . ASP A 1 208 ? -17.582 23.233 -17.696 1.00 30.34 208 ASP A N 1
ATOM 1695 C CA . ASP A 1 208 ? -17.379 21.802 -17.504 1.00 30.34 208 ASP A CA 1
ATOM 1696 C C . ASP A 1 208 ? -16.047 21.600 -16.765 1.00 30.34 208 ASP A C 1
ATOM 1698 O O . ASP A 1 208 ? -14.979 21.960 -17.263 1.00 30.34 208 ASP A O 1
ATOM 1702 N N . SER A 1 209 ? -16.119 21.085 -15.541 1.00 32.25 209 SER A N 1
ATOM 1703 C CA . SER A 1 209 ? -14.978 20.578 -14.774 1.00 32.25 209 SER A CA 1
ATOM 1704 C C . SER A 1 209 ? -15.444 19.395 -13.927 1.00 32.25 209 SER A C 1
ATOM 1706 O O . SER A 1 209 ? -15.596 19.444 -12.707 1.00 32.25 209 SER A O 1
ATOM 1708 N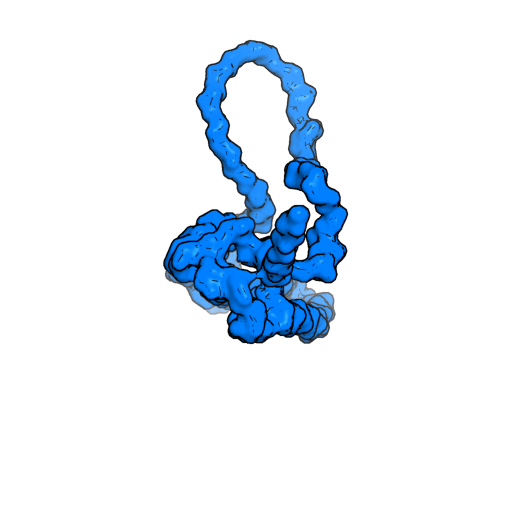 N . SER A 1 210 ? -15.728 18.298 -14.626 1.00 29.94 210 SER A N 1
ATOM 1709 C CA . SER A 1 210 ? -16.076 17.005 -1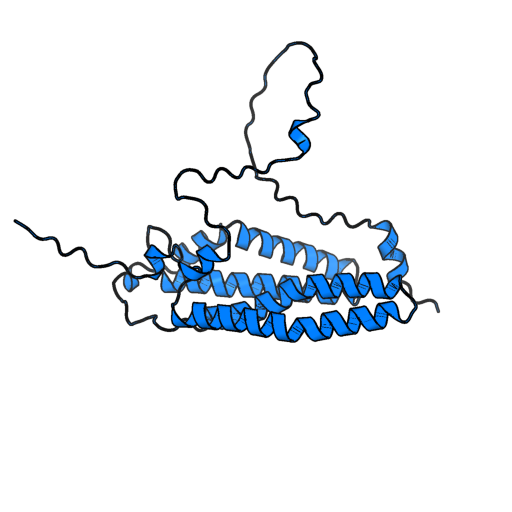4.052 1.00 29.94 210 SER A CA 1
ATOM 1710 C C . SER A 1 210 ? -14.883 16.361 -13.327 1.00 29.94 210 SER A C 1
ATOM 1712 O O . SER A 1 210 ? -14.084 15.646 -13.932 1.00 29.94 210 SER A O 1
ATOM 1714 N N . SER A 1 211 ? -14.791 16.558 -12.012 1.00 32.28 211 SER A N 1
ATOM 1715 C CA . SER A 1 211 ? -14.087 15.631 -11.118 1.00 32.28 211 SER A CA 1
ATOM 1716 C C . SER A 1 211 ? -15.050 14.506 -10.715 1.00 32.28 211 SER A C 1
ATOM 1718 O O . SER A 1 211 ? -16.158 14.804 -10.258 1.00 32.28 211 SER A O 1
ATOM 1720 N N . PRO A 1 212 ? -14.690 13.216 -10.849 1.00 29.84 212 PRO A N 1
ATOM 1721 C CA . PRO A 1 212 ? -15.533 12.135 -10.360 1.00 29.84 212 PRO A CA 1
ATOM 1722 C C . PRO A 1 212 ? -15.576 12.175 -8.829 1.00 29.84 212 PRO A C 1
ATOM 1724 O O . PRO A 1 212 ? -14.569 11.958 -8.156 1.00 29.84 212 PRO A O 1
ATOM 1727 N N . SER A 1 213 ? -16.756 12.433 -8.266 1.00 32.50 213 SER A N 1
ATOM 1728 C CA . SER A 1 213 ? -17.010 12.256 -6.841 1.00 32.50 213 SER A CA 1
ATOM 1729 C C . SER A 1 213 ? -17.020 10.763 -6.511 1.00 32.50 213 SER A C 1
ATOM 1731 O O . SER A 1 213 ? -18.025 10.061 -6.639 1.00 32.50 213 SER A O 1
ATOM 1733 N N . GLN A 1 214 ? -15.874 10.252 -6.064 1.00 33.28 214 GLN A N 1
ATOM 1734 C CA . GLN A 1 214 ? -15.873 9.053 -5.242 1.00 33.28 214 GLN A CA 1
ATOM 1735 C C . GLN A 1 214 ? -16.521 9.430 -3.909 1.00 33.28 214 GLN A C 1
ATOM 1737 O O . GLN A 1 214 ? -15.952 10.176 -3.113 1.00 33.28 214 GLN A O 1
ATOM 1742 N N . ASN A 1 215 ? -17.749 8.955 -3.691 1.00 29.09 215 ASN A N 1
ATOM 1743 C CA . ASN A 1 215 ? -18.426 9.049 -2.403 1.00 29.09 215 ASN A CA 1
ATOM 1744 C C . ASN A 1 215 ? -17.662 8.202 -1.376 1.00 29.09 215 ASN A C 1
ATOM 1746 O O . ASN A 1 215 ? -18.020 7.058 -1.100 1.00 29.09 215 ASN A O 1
ATOM 1750 N N . PHE A 1 216 ? -16.618 8.779 -0.784 1.00 39.16 216 PHE A N 1
ATOM 1751 C CA . PHE A 1 216 ? -16.137 8.355 0.518 1.00 39.16 216 PHE A CA 1
ATOM 1752 C C . PHE A 1 216 ? -17.195 8.763 1.540 1.00 39.16 216 PHE A C 1
ATOM 1754 O O . PHE A 1 216 ? -17.297 9.921 1.944 1.00 39.16 216 PHE A O 1
ATOM 1761 N N . GLY A 1 217 ? -18.019 7.796 1.939 1.00 37.31 217 GLY A N 1
ATOM 1762 C CA . GLY A 1 217 ? -18.906 7.907 3.088 1.00 37.31 217 GLY A CA 1
ATOM 1763 C C . GLY A 1 217 ? -18.101 7.993 4.383 1.00 37.31 217 GLY A C 1
ATOM 1764 O O . GLY A 1 217 ? -18.056 7.042 5.151 1.00 37.31 217 GLY A O 1
ATOM 1765 N N . PHE A 1 218 ? -17.475 9.141 4.632 1.00 41.53 218 PHE A N 1
ATOM 1766 C CA . PHE A 1 218 ? -16.944 9.532 5.935 1.00 41.53 218 PHE A CA 1
ATOM 1767 C C . PHE A 1 218 ? -17.607 10.837 6.377 1.00 41.53 218 PHE A C 1
ATOM 1769 O O . PHE A 1 218 ? -16.968 11.873 6.532 1.00 41.53 218 PHE A O 1
ATOM 1776 N N . LEU A 1 219 ? -18.919 10.782 6.615 1.00 31.20 219 LEU A N 1
ATOM 1777 C CA . LEU A 1 219 ? -19.577 11.778 7.455 1.00 31.20 219 LEU A CA 1
ATOM 1778 C C . LEU A 1 219 ? -19.332 11.391 8.916 1.00 31.20 219 LEU A C 1
ATOM 1780 O O . LEU A 1 219 ? -20.071 10.606 9.506 1.00 31.20 219 LEU A O 1
ATOM 1784 N N . TYR A 1 220 ? -18.258 11.925 9.498 1.00 45.25 220 TYR A N 1
ATOM 1785 C CA . TYR A 1 220 ? -18.112 11.956 10.949 1.00 45.25 220 TYR A CA 1
ATOM 1786 C C . TYR A 1 220 ? -19.126 12.949 11.509 1.00 45.25 220 TYR A C 1
ATOM 1788 O O . TYR A 1 220 ? -18.996 14.160 11.336 1.00 45.25 220 TYR A O 1
ATOM 1796 N N . GLN A 1 221 ? -20.128 12.437 12.215 1.00 38.44 221 GLN A N 1
ATOM 1797 C CA . GLN A 1 221 ? -20.955 13.243 13.099 1.00 38.44 221 GLN A CA 1
ATOM 1798 C C . GLN A 1 221 ? -20.070 13.655 14.289 1.00 38.44 221 GLN A C 1
ATOM 1800 O O . GLN A 1 221 ? -19.848 12.894 15.227 1.00 38.44 221 GLN A O 1
ATOM 1805 N N . SER A 1 222 ? -19.476 14.846 14.203 1.00 46.16 222 SER A N 1
ATOM 1806 C CA . SER A 1 222 ? -18.458 15.350 15.139 1.00 46.16 222 SER A CA 1
ATOM 1807 C C . SER A 1 222 ? -18.946 15.500 16.585 1.00 46.16 222 SER A C 1
ATOM 1809 O O . SER A 1 222 ? -18.131 15.586 17.500 1.00 46.16 222 SER A O 1
ATOM 1811 N N . LYS A 1 223 ? -20.265 15.501 16.814 1.00 42.66 223 LYS A N 1
ATOM 1812 C CA . LYS A 1 223 ? -20.859 15.797 18.123 1.00 42.66 223 LYS A CA 1
ATOM 1813 C C . LYS A 1 223 ? -20.756 14.651 19.140 1.00 42.66 223 LYS A C 1
ATOM 1815 O O . LYS A 1 223 ? -20.736 14.932 20.328 1.00 42.66 223 LYS A O 1
ATOM 1820 N N . GLU A 1 224 ? -20.626 13.398 18.701 1.00 48.78 224 GLU A N 1
ATOM 1821 C CA . GLU A 1 224 ? -20.511 12.233 19.605 1.00 48.78 224 GLU A CA 1
ATOM 1822 C C . GLU A 1 224 ? -19.062 11.880 19.989 1.00 48.78 224 GLU A C 1
ATOM 1824 O O . GLU A 1 224 ? -18.834 11.062 20.878 1.00 48.78 224 GLU A O 1
ATOM 1829 N N . TYR A 1 225 ? -18.057 12.494 19.352 1.00 49.06 225 TYR A N 1
ATOM 1830 C CA . TYR A 1 225 ? -16.648 12.191 19.636 1.00 49.06 225 TYR A CA 1
ATOM 1831 C C . TYR A 1 225 ? -16.069 12.954 20.834 1.00 49.06 225 TYR A C 1
ATOM 1833 O O . TYR A 1 225 ? -15.105 12.475 21.434 1.00 49.06 225 TYR A O 1
ATOM 1841 N N . SER A 1 226 ? -16.655 14.092 21.222 1.00 49.69 226 SER A N 1
ATOM 1842 C CA . SER A 1 226 ? -16.184 14.868 22.381 1.00 49.69 226 SER A CA 1
ATOM 1843 C C . SER A 1 226 ? -16.332 14.110 23.704 1.00 49.69 226 SER A C 1
ATOM 1845 O O . SER A 1 226 ? -15.465 14.228 24.568 1.00 49.69 226 SER A O 1
ATOM 1847 N N . ASP A 1 227 ? -17.341 13.245 23.832 1.00 51.56 227 ASP A N 1
ATOM 1848 C CA . ASP A 1 227 ? -17.598 12.487 25.066 1.00 51.56 227 ASP A CA 1
ATOM 1849 C C . ASP A 1 227 ? -16.613 11.320 25.289 1.00 51.56 227 ASP A C 1
ATOM 1851 O O . ASP A 1 227 ? -16.543 10.757 26.381 1.00 51.56 227 ASP A O 1
ATOM 1855 N N . MET A 1 228 ? -15.802 10.963 24.282 1.00 52.47 228 MET A N 1
ATOM 1856 C CA . MET A 1 228 ? -14.765 9.923 24.388 1.00 52.47 228 MET A CA 1
ATOM 1857 C C . MET A 1 228 ? -13.393 10.453 24.846 1.00 52.47 228 MET A C 1
ATOM 1859 O O . MET A 1 228 ? -12.485 9.650 25.078 1.00 52.47 228 MET A O 1
ATOM 1863 N N . VAL A 1 229 ? -13.208 11.775 24.957 1.00 53.44 229 VAL A N 1
ATOM 1864 C CA . VAL A 1 229 ? -11.898 12.402 25.240 1.00 53.44 229 VAL A CA 1
ATOM 1865 C C . VAL A 1 229 ? -11.740 12.822 26.706 1.00 53.44 229 VAL A C 1
ATOM 1867 O O . VAL A 1 229 ? -10.615 12.991 27.171 1.00 53.44 229 VAL A O 1
ATOM 1870 N N . THR A 1 230 ? -12.820 12.917 27.481 1.00 44.34 230 THR A N 1
ATOM 1871 C CA . THR A 1 230 ? -12.730 13.293 28.899 1.00 44.34 230 THR A CA 1
ATOM 1872 C C . THR A 1 230 ? -12.647 12.064 29.810 1.00 44.34 230 THR A C 1
ATOM 1874 O O . THR A 1 230 ? -13.646 11.350 29.950 1.00 44.34 230 THR A O 1
ATOM 1877 N N . PRO A 1 231 ? -11.506 11.795 30.477 1.00 45.88 231 PRO A N 1
ATOM 1878 C CA . PRO A 1 231 ? -11.507 10.910 31.634 1.00 45.88 231 PRO A CA 1
ATOM 1879 C C . PRO A 1 231 ? -12.393 11.542 32.715 1.00 45.88 231 PRO A C 1
ATOM 1881 O O . PRO A 1 231 ? -12.157 12.675 33.130 1.00 45.88 231 PRO A O 1
ATOM 1884 N N . LYS A 1 232 ? -13.432 10.820 33.151 1.00 48.00 232 LYS A N 1
ATOM 1885 C CA . LYS A 1 232 ? -14.151 11.162 34.381 1.00 48.00 232 LYS A CA 1
ATOM 1886 C C . LYS A 1 232 ? -13.193 10.907 35.545 1.00 48.00 232 LYS A C 1
ATOM 1888 O O . LYS A 1 232 ? -12.954 9.746 35.876 1.00 48.00 232 LYS A O 1
ATOM 1893 N N . TYR A 1 233 ? -12.609 11.980 36.066 1.00 56.78 233 TYR A N 1
ATOM 1894 C CA . TYR A 1 233 ? -12.062 12.021 37.419 1.00 56.78 233 TYR A CA 1
ATOM 1895 C C . TYR A 1 233 ? -13.196 12.309 38.399 1.00 56.78 233 TYR A C 1
ATOM 1897 O O . TYR A 1 233 ? -14.104 13.084 38.018 1.00 56.78 233 TYR A O 1
#

Secondary structure (DSSP, 8-state):
----------HHHHTTSS-SS-BSSHHHHHHHHHTSHHHHHHHHHHHHHHHHHHHH---HHHHHHHHHHHHHHHHHHHHHHHHHHHTBGGGTT-SGGGS--HHHHHHHHHHHHHHHHHHHHHHHHHHHH--SHHHHHHHHHHHHHHHHHHHHHHHHHHHHHHHT-S--HHHHHHS----SS--------GGGGS---------------------------GGGTGGGT----

Foldseek 3Di:
DDPPPPQDWAPQDVQVLADVDFAAALVRQLVVLCPDPQLVVLVVQQVVLVVCPVPVHPDPLSVLSNLLSVLSNVLSNLSSSLSSVCRHPVCRNPHPPQQFRVSLLVSLVSVLSNVLSVLVSVLVVVVVVDDDPVNVVSVVVSVVVSVVVSVVSNVVSVVCRRSVYPGDVVNCVVVDDDDPPDPPPPPVPPPPPPPPPDDDDDDDDDDDDDDDDPPPPPPDPVPVVVVVPDDDD